Protein AF-A0A9E5IKJ4-F1 (afdb_monomer_lite)

pLDDT: mean 89.18, std 13.01, range [40.91, 98.75]

Secondary structure (DSSP, 8-state):
-EEEE-SSSEEEEE--S-SSHHHHHHHHHHHHHHHHTPPTTEEEEEEETTEEEEEE-GGGS--TT---HHHHHHHHHHHHHTT-S--S---PPPPPEEEEEEEESTTT-TTHHHHHHHHT--HHHHHHHHHHS-EEEEEE-SSTTPEEEE---GGG-BPPPSS-EEEE-TTEEEEEBTEEEE-SS-EEE-SEEEEE-----B-TTSSSSBS--TT-EEEEEE-SSPPSSS--------S-----S-----EEEE--SEEEEE-S---S-GGGT----S-SSHHHHHHHHHHTT--TTS-EEEEESSPPEEE-SS-------SS--EEEETTEEEE-

Sequence (336 aa):
MTLHAMGDTAYLITLAGALDAAMLARVRGLAADLAADRLDGVIEIVPAYSSIGVTYEPERVRTPRGELPWRVVAEWLERHLAGEGPTASRKVRAARAHVVPVCYGGEHGPDLEHVAKTAKLSVDEVVNLHAGANYVVAAIGFAPGFPYLFGLPAALATPRRATPRLRVPVGSVGIGGAQTGIYPRDTPGGWQLIGRTSLELFNPGFEPPTRLAAGDEVKFKVVDKLASPAVVISKARAVSSREPELGRYCEVVKAGLLTTVQDLGRRGFAAVGIASGGALDPWAAAVGNLAVGNPPGAAVLECTYVGPVLRFPQAATVALVGAEVEGLAAGRPIRL

Foldseek 3Di:
DDWDDDPDFKIKDFADDDQDPVLLVVQLLLLLLCVVVPAFQWFEWAAARRMTMIGGDQVGGDDPPPDGSVVVVVVVSVCSVVVVTDPPDSPRPPAAEDEFEWAFDDPFFPLLVVLCVQLVHDSVVQVCQQLVWKWFQRAAAPAQQKGKIATRDQSSFDAFAPDWAQWDAAQFWFHHGRIIIGHLHIGIGRTRGTTGTQDNQAAPVDVVRGPDAGGHMYHYDYDNDYDPVSYPRPPHCPVPPPVDVDDCFKDFPFAAPDKDWFFQFDTHRVRRHDDRTGDPCLPQQLVFQVVQPHHSRDIDIDGDPGHTDMDGPDDDDGDDTDDWDWDDDVHDTDTD

Structure (mmCIF, N/CA/C/O backbone):
data_AF-A0A9E5IKJ4-F1
#
_entry.id   AF-A0A9E5IKJ4-F1
#
loop_
_atom_site.group_PDB
_atom_site.id
_atom_site.type_symbol
_atom_site.label_atom_id
_atom_site.label_alt_id
_atom_site.label_comp_id
_atom_site.label_asym_id
_atom_site.label_entity_id
_atom_site.label_seq_id
_atom_site.pdbx_PDB_ins_code
_atom_site.Cartn_x
_atom_site.Cartn_y
_atom_site.Cartn_z
_atom_site.occupancy
_atom_site.B_iso_or_equiv
_atom_site.auth_seq_id
_atom_site.auth_comp_id
_atom_site.auth_asym_id
_atom_site.auth_atom_id
_atom_site.pdbx_PDB_model_num
ATOM 1 N N . MET A 1 1 ? 2.738 24.393 0.696 1.00 91.69 1 MET A N 1
ATOM 2 C CA . MET A 1 1 ? 3.047 22.982 0.376 1.00 91.69 1 MET A CA 1
ATOM 3 C C . MET A 1 1 ? 4.540 22.919 0.125 1.00 91.69 1 MET A C 1
ATOM 5 O O . MET A 1 1 ? 5.081 23.937 -0.288 1.00 91.69 1 MET A O 1
ATOM 9 N N . THR A 1 2 ? 5.205 21.809 0.415 1.00 94.44 2 THR A N 1
ATOM 10 C CA . THR A 1 2 ? 6.647 21.650 0.171 1.00 94.44 2 THR A CA 1
ATOM 11 C C . THR A 1 2 ? 6.891 20.460 -0.742 1.00 94.44 2 THR A C 1
ATOM 13 O O . THR A 1 2 ? 6.143 19.483 -0.695 1.00 94.44 2 THR A O 1
ATOM 16 N N . LEU A 1 3 ? 7.920 20.563 -1.579 1.00 97.00 3 LEU A N 1
ATOM 17 C CA . LEU A 1 3 ? 8.351 19.520 -2.499 1.00 97.00 3 LEU A CA 1
ATOM 18 C C . LEU A 1 3 ? 9.734 19.026 -2.066 1.00 97.00 3 LEU A C 1
ATOM 20 O O . LEU A 1 3 ? 10.639 19.829 -1.855 1.00 97.00 3 LEU A O 1
ATOM 24 N N . HIS A 1 4 ? 9.887 17.714 -1.918 1.00 96.81 4 HIS A N 1
ATOM 25 C CA . HIS A 1 4 ? 11.133 17.075 -1.504 1.00 96.81 4 HIS A CA 1
ATOM 26 C C . HIS A 1 4 ? 11.531 16.018 -2.532 1.00 96.81 4 HIS A C 1
ATOM 28 O O . HIS A 1 4 ? 10.710 15.174 -2.883 1.00 96.81 4 HIS A O 1
ATOM 34 N N . ALA A 1 5 ? 12.775 16.036 -3.003 1.00 96.38 5 ALA A N 1
ATOM 35 C CA . ALA A 1 5 ? 13.312 14.938 -3.803 1.00 96.38 5 ALA A CA 1
ATOM 36 C C . ALA A 1 5 ? 13.558 13.710 -2.910 1.00 96.38 5 ALA A C 1
ATOM 38 O O . ALA A 1 5 ? 14.060 13.843 -1.793 1.00 96.38 5 ALA A O 1
ATOM 39 N N . MET A 1 6 ? 13.209 12.523 -3.405 1.00 95.19 6 MET A N 1
ATOM 40 C CA . MET A 1 6 ? 13.340 11.241 -2.705 1.00 95.19 6 MET A CA 1
ATOM 41 C C . MET A 1 6 ? 14.209 10.289 -3.537 1.00 95.19 6 MET A C 1
ATOM 43 O O . MET A 1 6 ? 13.741 9.266 -4.031 1.00 95.19 6 MET A O 1
ATOM 47 N N . GLY A 1 7 ? 15.480 10.655 -3.711 1.00 92.00 7 GLY A N 1
ATOM 48 C CA . GLY A 1 7 ? 16.385 10.003 -4.661 1.00 92.00 7 GLY A CA 1
ATOM 49 C C . GLY A 1 7 ? 16.184 10.510 -6.091 1.00 92.00 7 GLY A C 1
ATOM 50 O O . GLY A 1 7 ? 15.630 11.590 -6.297 1.00 92.00 7 GLY A O 1
ATOM 51 N N . ASP A 1 8 ? 16.630 9.726 -7.072 1.00 89.88 8 ASP A N 1
ATOM 52 C CA . ASP A 1 8 ? 16.708 10.175 -8.469 1.00 89.88 8 ASP A CA 1
ATOM 53 C C . ASP A 1 8 ? 15.379 10.070 -9.229 1.00 89.88 8 ASP A C 1
ATOM 55 O O . ASP A 1 8 ? 15.209 10.713 -10.259 1.00 89.88 8 ASP A O 1
ATOM 59 N N . THR A 1 9 ? 14.420 9.279 -8.741 1.00 94.31 9 THR A N 1
ATOM 60 C CA . THR A 1 9 ? 13.204 8.895 -9.490 1.00 94.31 9 THR A CA 1
ATOM 61 C C . THR A 1 9 ? 11.902 9.158 -8.736 1.00 94.31 9 THR A C 1
ATOM 63 O O . THR A 1 9 ? 10.836 8.667 -9.120 1.00 94.31 9 THR A O 1
ATOM 66 N N . ALA A 1 10 ? 11.954 9.940 -7.654 1.00 96.81 10 ALA A N 1
ATOM 67 C CA . ALA A 1 10 ? 10.775 10.212 -6.848 1.00 96.81 10 ALA A CA 1
ATOM 68 C C . ALA A 1 10 ? 10.774 11.593 -6.189 1.00 96.81 10 ALA A C 1
ATOM 70 O O . ALA A 1 10 ? 11.811 12.163 -5.851 1.00 96.81 10 ALA A O 1
ATOM 71 N N . TYR A 1 11 ? 9.563 12.083 -5.942 1.00 98.31 11 TYR A N 1
ATOM 72 C CA . TYR A 1 11 ? 9.276 13.284 -5.176 1.00 98.31 11 TYR A CA 1
ATOM 73 C C . TYR A 1 11 ? 8.239 12.995 -4.093 1.00 98.31 11 TYR A C 1
ATOM 75 O O . TYR A 1 11 ? 7.327 12.188 -4.274 1.00 98.31 11 TYR A O 1
ATOM 83 N N . LEU A 1 12 ? 8.351 13.701 -2.973 1.00 98.25 12 LEU A N 1
ATOM 84 C CA . LEU A 1 12 ? 7.347 13.751 -1.922 1.00 98.25 12 LEU A CA 1
ATOM 85 C C . LEU A 1 12 ? 6.813 15.177 -1.812 1.00 98.25 12 LEU A C 1
ATOM 87 O O . LEU A 1 12 ? 7.554 16.113 -1.506 1.00 98.25 12 LEU A O 1
ATOM 91 N N . ILE A 1 13 ? 5.513 15.332 -2.033 1.00 98.25 13 ILE A N 1
ATOM 92 C CA . ILE A 1 13 ? 4.792 16.567 -1.737 1.00 98.25 13 ILE A CA 1
ATOM 93 C C . ILE A 1 13 ? 4.244 16.474 -0.314 1.00 98.25 13 ILE A C 1
ATOM 95 O O . ILE A 1 13 ? 3.567 15.500 0.010 1.00 98.25 13 ILE A O 1
ATOM 99 N N . THR A 1 14 ? 4.452 17.508 0.502 1.00 97.44 14 THR A N 1
ATOM 100 C CA . THR A 1 14 ? 3.889 17.606 1.858 1.00 97.44 14 THR A CA 1
ATOM 101 C C . THR A 1 14 ? 3.003 18.844 2.000 1.00 97.44 14 THR A C 1
ATOM 103 O O . THR A 1 14 ? 3.351 19.963 1.603 1.00 97.44 14 THR A O 1
ATOM 106 N N . LEU A 1 15 ? 1.825 18.657 2.592 1.00 95.75 15 LEU A N 1
ATOM 107 C CA . LEU A 1 15 ? 0.869 19.713 2.899 1.00 95.75 15 LEU A CA 1
ATOM 108 C C . LEU A 1 15 ? 0.919 20.010 4.401 1.00 95.75 15 LEU A C 1
ATOM 110 O O . LEU A 1 15 ? 0.698 19.135 5.233 1.00 95.75 15 LEU A O 1
ATOM 114 N N . ALA A 1 16 ? 1.182 21.269 4.750 1.00 93.81 16 ALA A N 1
ATOM 115 C CA . ALA A 1 16 ? 1.136 21.730 6.133 1.00 93.81 16 ALA A CA 1
ATOM 116 C C . ALA A 1 16 ? -0.313 21.935 6.609 1.00 93.81 16 ALA A C 1
ATOM 118 O O . ALA A 1 16 ? -1.182 22.361 5.834 1.00 93.81 16 ALA A O 1
ATOM 119 N N . GLY A 1 17 ? -0.553 21.664 7.892 1.00 91.19 17 GLY A N 1
ATOM 120 C CA . GLY A 1 17 ? -1.842 21.845 8.560 1.00 91.19 17 GLY A CA 1
ATOM 121 C C . GLY A 1 17 ? -2.172 20.701 9.517 1.00 91.19 17 GLY A C 1
ATOM 122 O O . GLY A 1 17 ? -1.405 19.747 9.649 1.00 91.19 17 GLY A O 1
ATOM 123 N N . ALA A 1 18 ? -3.326 20.806 10.175 1.00 89.56 18 ALA A N 1
ATOM 124 C CA . ALA A 1 18 ? -3.865 19.723 10.987 1.00 89.56 18 ALA A CA 1
ATOM 125 C C . ALA A 1 18 ? -4.214 18.515 10.105 1.00 89.56 18 ALA A C 1
ATOM 127 O O . ALA A 1 18 ? -4.666 18.669 8.970 1.00 89.56 18 ALA A O 1
ATOM 128 N N . LEU A 1 19 ? -4.000 17.306 10.625 1.00 88.50 19 LEU A N 1
ATOM 129 C CA . LEU A 1 19 ? -4.445 16.086 9.965 1.00 88.50 19 LEU A CA 1
ATOM 130 C C . LEU A 1 19 ? -5.926 15.880 10.289 1.00 88.50 19 LEU A C 1
ATOM 132 O O . LEU A 1 19 ? -6.256 15.357 11.348 1.00 88.50 19 LEU A O 1
ATOM 136 N N . ASP A 1 20 ? -6.797 16.330 9.392 1.00 87.44 20 ASP A N 1
ATOM 137 C CA . ASP A 1 20 ? -8.253 16.236 9.495 1.00 87.44 20 ASP A CA 1
ATOM 138 C C . ASP A 1 20 ? -8.891 15.862 8.141 1.00 87.44 20 ASP A C 1
ATOM 140 O O . ASP A 1 20 ? -8.207 15.617 7.142 1.00 87.44 20 ASP A O 1
ATOM 144 N N . ALA A 1 21 ? -10.225 15.806 8.089 1.00 84.94 21 ALA A N 1
ATOM 145 C CA . ALA A 1 21 ? -10.949 15.495 6.858 1.00 84.94 21 ALA A CA 1
ATOM 146 C C . ALA A 1 21 ? -10.672 16.505 5.724 1.00 84.94 21 ALA A C 1
ATOM 148 O O . ALA A 1 21 ? -10.633 16.115 4.555 1.00 84.94 21 ALA A O 1
ATOM 149 N N . ALA A 1 22 ? -10.432 17.782 6.049 1.00 88.44 22 ALA A N 1
ATOM 150 C CA . ALA A 1 22 ? -10.117 18.808 5.060 1.00 88.44 22 ALA A CA 1
ATOM 151 C C . ALA A 1 22 ? -8.713 18.603 4.469 1.00 88.44 22 ALA A C 1
ATOM 153 O O . ALA A 1 22 ? -8.530 18.755 3.260 1.00 88.44 22 ALA A O 1
ATOM 154 N N . MET A 1 23 ? -7.734 18.193 5.281 1.00 92.00 23 MET A N 1
ATOM 155 C CA . MET A 1 23 ? -6.410 17.784 4.806 1.00 92.00 23 MET A CA 1
ATOM 156 C C . MET A 1 23 ? -6.503 16.607 3.834 1.00 92.00 23 MET A C 1
ATOM 158 O O . MET A 1 23 ? -5.965 16.688 2.729 1.00 92.00 23 MET A O 1
ATOM 162 N N . LEU A 1 24 ? -7.239 15.549 4.197 1.00 90.75 24 LEU A N 1
ATOM 163 C CA . LEU A 1 24 ? -7.431 14.389 3.319 1.00 90.75 24 LEU A CA 1
ATOM 164 C C . LEU A 1 24 ? -8.099 14.790 1.996 1.00 90.75 24 LEU A C 1
ATOM 166 O O . LEU A 1 24 ? -7.680 14.339 0.930 1.00 90.75 24 LEU A O 1
ATOM 170 N N . ALA A 1 25 ? -9.101 15.674 2.037 1.00 88.44 25 ALA A N 1
ATOM 171 C CA . ALA A 1 25 ? -9.751 16.194 0.836 1.00 88.44 25 ALA A CA 1
ATOM 172 C C . ALA A 1 25 ? -8.786 17.000 -0.053 1.00 88.44 25 ALA A C 1
ATOM 174 O O . ALA A 1 25 ? -8.787 16.814 -1.269 1.00 88.44 25 ALA A O 1
ATOM 175 N N . ARG A 1 26 ? -7.925 17.844 0.535 1.00 91.38 26 ARG A N 1
ATOM 176 C CA . ARG A 1 26 ? -6.904 18.617 -0.199 1.00 91.38 26 ARG A CA 1
ATOM 177 C C . ARG A 1 26 ? -5.861 17.718 -0.856 1.00 91.38 26 ARG A C 1
ATOM 179 O O . ARG A 1 26 ? -5.554 17.920 -2.027 1.00 91.38 26 ARG A O 1
ATOM 186 N N . VAL A 1 27 ? -5.353 16.717 -0.134 1.00 93.94 27 VAL A N 1
ATOM 187 C CA . VAL A 1 27 ? -4.399 15.732 -0.672 1.00 93.94 27 VAL A CA 1
ATOM 188 C C . VAL A 1 27 ? -5.018 14.957 -1.831 1.00 93.94 27 VAL A C 1
ATOM 190 O O . VAL A 1 27 ? -4.397 14.821 -2.881 1.00 93.94 27 VAL A O 1
ATOM 193 N N . ARG A 1 28 ? -6.264 14.496 -1.684 1.00 90.69 28 ARG A N 1
ATOM 194 C CA . ARG A 1 28 ? -6.981 13.796 -2.760 1.00 90.69 28 ARG A CA 1
ATOM 195 C C . ARG A 1 28 ? -7.269 14.689 -3.959 1.00 90.69 28 ARG A C 1
ATOM 197 O O . ARG A 1 28 ? -7.171 14.213 -5.083 1.00 90.69 28 ARG A O 1
ATOM 204 N N . GLY A 1 29 ? -7.625 15.949 -3.717 1.00 90.62 29 GLY A N 1
ATOM 205 C CA . GLY A 1 29 ? -7.826 16.947 -4.762 1.00 90.62 29 GLY A CA 1
ATOM 206 C C . GLY A 1 29 ? -6.561 17.132 -5.588 1.00 90.62 29 GLY A C 1
ATOM 207 O O . GLY A 1 29 ? -6.586 16.894 -6.787 1.00 90.62 29 GLY A O 1
ATOM 208 N N . LEU A 1 30 ? -5.436 17.423 -4.931 1.00 93.00 30 LEU A N 1
ATOM 209 C CA . LEU A 1 30 ? -4.153 17.591 -5.613 1.00 93.00 30 LEU A CA 1
ATOM 210 C C . LEU A 1 30 ? -3.697 16.307 -6.325 1.00 93.00 30 LEU A C 1
ATOM 212 O O . LEU A 1 30 ? -3.225 16.372 -7.452 1.00 93.00 30 LEU A O 1
ATOM 216 N N . ALA A 1 31 ? -3.871 15.130 -5.717 1.00 93.69 31 ALA A N 1
ATOM 217 C CA . ALA A 1 31 ? -3.546 13.864 -6.375 1.00 93.69 31 ALA A CA 1
ATOM 218 C C . ALA A 1 31 ? -4.407 13.616 -7.628 1.00 93.69 31 ALA A C 1
ATOM 220 O O . ALA A 1 31 ? -3.904 13.088 -8.618 1.00 93.69 31 ALA A O 1
ATOM 221 N N . ALA A 1 32 ? -5.688 13.999 -7.599 1.00 91.00 32 ALA A N 1
ATOM 222 C CA . ALA A 1 32 ? -6.567 13.922 -8.763 1.00 91.00 32 ALA A CA 1
ATOM 223 C C . ALA A 1 32 ? -6.161 14.927 -9.851 1.00 91.00 32 ALA A C 1
ATOM 225 O O . ALA A 1 32 ? -6.174 14.564 -11.024 1.00 91.00 32 ALA A O 1
ATOM 226 N N . ASP A 1 33 ? -5.753 16.138 -9.464 1.00 91.31 33 ASP A N 1
ATOM 227 C CA . ASP A 1 33 ? -5.267 17.170 -10.386 1.00 91.31 33 ASP A CA 1
ATOM 228 C C . ASP A 1 33 ? -3.994 16.687 -11.110 1.00 91.31 33 ASP A C 1
ATOM 230 O O . ASP A 1 33 ? -3.948 16.667 -12.339 1.00 91.31 33 ASP A O 1
ATOM 234 N N . LEU A 1 34 ? -3.018 16.161 -10.360 1.00 94.00 34 LEU A N 1
ATOM 235 C CA . LEU A 1 34 ? -1.800 15.546 -10.907 1.00 94.00 34 LEU A CA 1
ATOM 236 C C . LEU A 1 34 ? -2.102 14.342 -11.815 1.00 94.00 34 LEU A C 1
ATOM 238 O O . LEU A 1 34 ? -1.407 14.103 -12.798 1.00 94.00 34 LEU A O 1
ATOM 242 N N . ALA A 1 35 ? -3.119 13.544 -11.488 1.00 92.31 35 ALA A N 1
ATOM 243 C CA . ALA A 1 35 ? -3.496 12.397 -12.308 1.00 92.31 35 ALA A CA 1
ATOM 244 C C . ALA A 1 35 ? -4.203 12.805 -13.611 1.00 92.31 35 ALA A C 1
ATOM 246 O O . ALA A 1 35 ? -4.075 12.091 -14.605 1.00 92.31 35 ALA A O 1
ATOM 247 N N . ALA A 1 36 ? -4.940 13.920 -13.609 1.00 90.94 36 ALA A N 1
ATOM 248 C CA . ALA A 1 36 ? -5.647 14.434 -14.779 1.00 90.94 36 ALA A CA 1
ATOM 249 C C . ALA A 1 36 ? -4.697 15.056 -15.818 1.00 90.94 36 ALA A C 1
ATOM 251 O O . ALA A 1 36 ? -4.926 14.884 -17.012 1.00 90.94 36 ALA A O 1
ATOM 252 N N . ASP A 1 37 ? -3.623 15.714 -15.369 1.00 92.44 37 ASP A N 1
ATOM 253 C CA . ASP A 1 37 ? -2.535 16.253 -16.208 1.00 92.44 37 ASP A CA 1
ATOM 254 C C . ASP A 1 37 ? -1.260 15.409 -16.103 1.00 92.44 37 ASP A C 1
ATOM 256 O O . ASP A 1 37 ? -0.151 15.930 -15.977 1.00 92.44 37 ASP A O 1
ATOM 260 N N . ARG A 1 38 ? -1.399 14.081 -16.052 1.00 94.00 38 ARG A N 1
ATOM 261 C CA . ARG A 1 38 ? -0.252 13.205 -15.798 1.00 94.00 38 ARG A CA 1
ATOM 262 C C . ARG A 1 38 ? 0.805 13.359 -16.898 1.00 94.00 38 ARG A C 1
ATOM 264 O O . ARG A 1 38 ? 0.572 12.991 -18.048 1.00 94.00 38 ARG A O 1
ATOM 271 N N . LEU A 1 39 ? 1.994 13.817 -16.507 1.00 94.88 39 LEU A N 1
ATOM 272 C CA . LEU A 1 39 ? 3.175 13.888 -17.366 1.00 94.88 39 LEU A CA 1
ATOM 273 C C . LEU A 1 39 ? 3.631 12.481 -17.802 1.00 94.88 39 LEU A C 1
ATOM 275 O O . LEU A 1 39 ? 3.667 11.555 -16.987 1.00 94.88 39 LEU A O 1
ATOM 279 N N . ASP A 1 40 ? 4.015 12.313 -19.073 1.00 94.19 40 ASP A N 1
ATOM 280 C CA . ASP A 1 40 ? 4.597 11.049 -19.551 1.00 94.19 40 ASP A CA 1
ATOM 281 C C . ASP A 1 40 ? 5.881 10.721 -18.774 1.00 94.19 40 ASP A C 1
ATOM 283 O O . ASP A 1 40 ? 6.704 11.590 -18.489 1.00 94.19 40 ASP A O 1
ATOM 287 N N . GLY A 1 41 ? 6.011 9.458 -18.383 1.00 94.00 41 GLY A N 1
ATOM 288 C CA . GLY A 1 41 ? 7.038 8.985 -17.458 1.00 94.00 41 GLY A CA 1
ATOM 289 C C . GLY A 1 41 ? 6.651 9.012 -15.980 1.00 94.00 41 GLY A C 1
ATOM 290 O O . GLY A 1 41 ? 7.252 8.258 -15.225 1.00 94.00 41 GLY A O 1
ATOM 291 N N . VAL A 1 42 ? 5.619 9.749 -15.545 1.00 96.31 42 VAL A N 1
ATOM 292 C CA . VAL A 1 42 ? 5.101 9.641 -14.164 1.00 96.31 42 VAL A CA 1
ATOM 293 C C . VAL A 1 42 ? 4.319 8.333 -13.988 1.00 96.31 42 VAL A C 1
ATOM 295 O O . VAL A 1 42 ? 3.263 8.115 -14.596 1.00 96.31 42 VAL A O 1
ATOM 298 N N . ILE A 1 43 ? 4.833 7.449 -13.131 1.00 94.38 43 ILE A N 1
ATOM 299 C CA . ILE A 1 43 ? 4.345 6.075 -12.960 1.00 94.38 43 ILE A CA 1
ATOM 300 C C . ILE A 1 43 ? 3.316 5.986 -11.836 1.00 94.38 43 ILE A C 1
ATOM 302 O O . ILE A 1 43 ? 2.207 5.489 -12.053 1.00 94.38 43 ILE A O 1
ATOM 306 N N . GLU A 1 44 ? 3.639 6.513 -10.656 1.00 95.19 44 GLU A N 1
ATOM 307 C CA . GLU A 1 44 ? 2.776 6.437 -9.474 1.00 95.19 44 GLU A CA 1
ATOM 308 C C . GLU A 1 44 ? 2.483 7.827 -8.911 1.00 95.19 44 GLU A C 1
ATOM 310 O O . GLU A 1 44 ? 3.362 8.684 -8.852 1.00 95.19 44 GLU A O 1
ATOM 315 N N . ILE A 1 45 ? 1.248 8.016 -8.442 1.00 96.12 45 ILE A N 1
ATOM 316 C CA . ILE A 1 45 ? 0.810 9.165 -7.642 1.00 96.12 45 ILE A CA 1
ATOM 317 C C . ILE A 1 45 ? 0.071 8.577 -6.439 1.00 96.12 45 ILE A C 1
ATOM 319 O O . ILE A 1 45 ? -1.028 8.037 -6.576 1.00 96.12 45 ILE A O 1
ATOM 323 N N . VAL A 1 46 ? 0.697 8.630 -5.267 1.00 95.75 46 VAL A N 1
ATOM 324 C CA . VAL A 1 46 ? 0.282 7.891 -4.070 1.00 95.75 46 VAL A CA 1
ATOM 325 C C . VAL A 1 46 ? -0.076 8.873 -2.955 1.00 95.75 46 VAL A C 1
ATOM 327 O O . VAL A 1 46 ? 0.821 9.368 -2.270 1.00 95.75 46 VAL A O 1
ATOM 330 N N . PRO A 1 47 ? -1.368 9.181 -2.747 1.00 94.81 47 PRO A N 1
ATOM 331 C CA . PRO A 1 47 ? -1.798 10.011 -1.630 1.00 94.81 47 PRO A CA 1
ATOM 332 C C . PRO A 1 47 ? -1.736 9.235 -0.307 1.00 94.81 47 PRO A C 1
ATOM 334 O O . PRO A 1 47 ? -2.209 8.100 -0.215 1.00 94.81 47 PRO A O 1
ATOM 337 N N . ALA A 1 48 ? -1.210 9.873 0.737 1.00 94.44 48 ALA A N 1
ATOM 338 C CA . ALA A 1 48 ? -1.195 9.339 2.094 1.00 94.44 48 ALA A CA 1
ATOM 339 C C . ALA A 1 48 ? -1.227 10.469 3.131 1.00 94.44 48 ALA A C 1
ATOM 341 O O . ALA A 1 48 ? -0.285 11.258 3.233 1.00 94.44 48 ALA A O 1
ATOM 342 N N . TYR A 1 49 ? -2.285 10.514 3.946 1.00 94.19 49 TYR A N 1
ATOM 343 C CA . TYR A 1 49 ? -2.465 11.504 5.018 1.00 94.19 49 TYR A CA 1
ATOM 344 C C . TYR A 1 49 ? -2.333 12.957 4.532 1.00 94.19 49 TYR A C 1
ATOM 346 O O . TYR A 1 49 ? -3.256 13.477 3.916 1.00 94.19 49 TYR A O 1
ATOM 354 N N . SER A 1 50 ? -1.203 13.607 4.815 1.00 95.75 50 SER A N 1
ATOM 355 C CA . SER A 1 50 ? -0.864 14.982 4.435 1.00 95.75 50 SER A CA 1
ATOM 356 C C . SER A 1 50 ? 0.192 15.049 3.322 1.00 95.75 50 SER A C 1
ATOM 358 O O . SER A 1 50 ? 0.818 16.089 3.128 1.00 95.75 50 SER A O 1
ATOM 360 N N . SER A 1 51 ? 0.423 13.949 2.602 1.00 97.00 51 SER A N 1
ATOM 361 C CA . SER A 1 51 ? 1.491 13.835 1.608 1.00 97.00 51 SER A CA 1
ATOM 362 C C . SER A 1 51 ? 1.061 13.115 0.331 1.00 97.00 51 SER A C 1
ATOM 364 O O . SER A 1 51 ? 0.073 12.377 0.322 1.00 97.00 51 SER A O 1
ATOM 366 N N . ILE A 1 52 ? 1.811 13.337 -0.749 1.00 97.88 52 ILE A N 1
ATOM 367 C CA . ILE A 1 52 ? 1.674 12.622 -2.023 1.00 97.88 52 ILE A CA 1
ATOM 368 C C . ILE A 1 52 ? 3.065 12.180 -2.469 1.00 97.88 52 ILE A C 1
ATOM 370 O O . ILE A 1 52 ? 3.938 13.019 -2.694 1.00 97.88 52 ILE A O 1
ATOM 374 N N . GLY A 1 53 ? 3.267 10.871 -2.600 1.00 97.56 53 GLY A N 1
ATOM 375 C CA . GLY A 1 53 ? 4.450 10.313 -3.249 1.00 97.56 53 GLY A CA 1
ATOM 376 C C . GLY A 1 53 ? 4.250 10.270 -4.759 1.00 97.56 53 GLY A C 1
ATOM 377 O O . GLY A 1 53 ? 3.225 9.779 -5.227 1.00 97.56 53 GLY A O 1
ATOM 378 N N . VAL A 1 54 ? 5.217 10.768 -5.518 1.00 97.88 54 VAL A N 1
ATOM 379 C CA . VAL A 1 54 ? 5.222 10.719 -6.982 1.00 97.88 54 VAL A CA 1
ATOM 380 C C . VAL A 1 54 ? 6.480 9.994 -7.424 1.00 97.88 54 VAL A C 1
ATOM 382 O O . VAL A 1 54 ? 7.572 10.373 -7.014 1.00 97.88 54 VAL A O 1
ATOM 385 N N . THR A 1 55 ? 6.340 8.960 -8.248 1.00 97.00 55 THR A N 1
ATOM 386 C CA . THR A 1 55 ? 7.485 8.264 -8.854 1.00 97.00 55 THR A CA 1
ATOM 387 C C . THR A 1 55 ? 7.411 8.353 -10.365 1.00 97.00 55 THR A C 1
ATOM 389 O O . THR A 1 55 ? 6.321 8.442 -10.941 1.00 97.00 55 THR A O 1
ATOM 392 N N . TYR A 1 56 ? 8.568 8.347 -11.012 1.00 96.12 56 TYR A N 1
ATOM 393 C CA . TYR A 1 56 ? 8.663 8.463 -12.457 1.00 96.12 56 TYR A CA 1
ATOM 394 C C . TYR A 1 56 ? 9.842 7.658 -13.012 1.00 96.12 56 TYR A C 1
ATOM 396 O O . TYR A 1 56 ? 10.778 7.325 -12.291 1.00 96.12 56 TYR A O 1
ATOM 404 N N . GLU A 1 57 ? 9.789 7.353 -14.304 1.00 93.19 57 GLU A N 1
ATOM 405 C CA . GLU A 1 57 ? 10.866 6.703 -15.055 1.00 93.19 57 GLU A CA 1
ATOM 406 C C . GLU A 1 57 ? 11.576 7.735 -15.935 1.00 93.19 57 GLU A C 1
ATOM 408 O O . GLU A 1 57 ? 10.951 8.246 -16.871 1.00 93.19 57 GLU A O 1
ATOM 413 N N . PRO A 1 58 ? 12.855 8.059 -15.662 1.00 93.06 5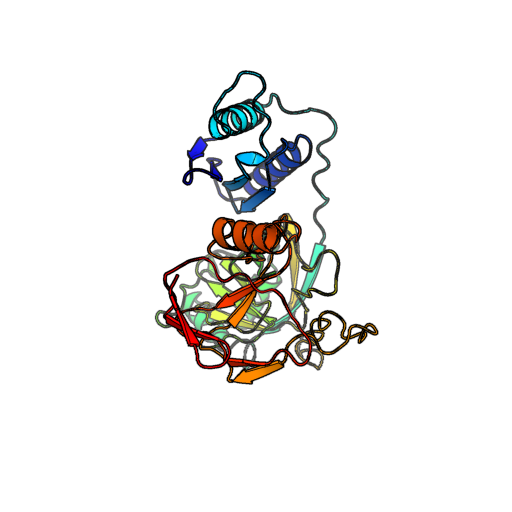8 PRO A N 1
ATOM 414 C CA . PRO A 1 58 ? 13.586 9.102 -16.379 1.00 93.06 58 PRO A CA 1
ATOM 415 C C . PRO A 1 58 ? 13.602 8.907 -17.898 1.00 93.06 58 PRO A C 1
ATOM 417 O O . PRO A 1 58 ? 13.347 9.854 -18.636 1.00 93.06 58 PRO A O 1
ATOM 420 N N . GLU A 1 59 ? 13.818 7.675 -18.362 1.00 89.25 59 GLU A N 1
ATOM 421 C CA . GLU A 1 59 ? 13.837 7.287 -19.780 1.00 89.25 59 GLU A CA 1
ATOM 422 C C . GLU A 1 59 ? 12.515 7.518 -20.529 1.00 89.25 59 GLU A C 1
ATOM 424 O O . GLU A 1 59 ? 12.499 7.550 -21.761 1.00 89.25 59 GLU A O 1
ATOM 429 N N . ARG A 1 60 ? 11.401 7.692 -19.811 1.00 91.62 60 ARG A N 1
ATOM 430 C CA . ARG A 1 60 ? 10.084 7.973 -20.401 1.00 91.62 60 ARG A CA 1
ATOM 431 C C . ARG A 1 60 ? 9.719 9.453 -20.391 1.00 91.62 60 ARG A C 1
ATOM 433 O O . ARG A 1 60 ? 8.779 9.850 -21.079 1.00 91.62 60 ARG A O 1
ATOM 440 N N . VAL A 1 61 ? 10.433 10.270 -19.622 1.00 95.00 61 VAL A N 1
ATOM 441 C CA . VAL A 1 61 ? 10.179 11.708 -19.564 1.00 95.00 61 VAL A CA 1
ATOM 442 C C . VAL A 1 61 ? 10.727 12.350 -20.832 1.00 95.00 61 VAL A C 1
ATOM 444 O O . VAL A 1 61 ? 11.915 12.269 -21.136 1.00 95.00 61 VAL A O 1
ATOM 447 N N . ARG A 1 62 ? 9.855 13.023 -21.585 1.00 92.31 62 ARG A N 1
ATOM 448 C CA . ARG A 1 62 ? 10.268 13.776 -22.773 1.00 92.31 62 ARG A CA 1
ATOM 449 C C . ARG A 1 62 ? 11.013 15.038 -22.348 1.00 92.31 62 ARG A C 1
ATOM 451 O O . ARG A 1 62 ? 10.483 15.831 -21.577 1.00 92.31 62 ARG A O 1
ATOM 458 N N . THR A 1 63 ? 12.200 15.248 -22.911 1.00 90.88 63 THR A N 1
ATOM 459 C CA . THR A 1 63 ? 13.087 16.384 -22.603 1.00 90.88 63 THR A CA 1
ATOM 460 C C . THR A 1 63 ? 13.418 17.171 -23.882 1.00 90.88 63 THR A C 1
ATOM 462 O O . THR A 1 63 ? 14.509 17.053 -24.440 1.00 90.88 63 THR A O 1
ATOM 465 N N . PRO A 1 64 ? 12.471 17.970 -24.419 1.00 80.88 64 PRO A N 1
ATOM 466 C CA . PRO A 1 64 ? 12.612 18.578 -25.744 1.00 80.88 64 PRO A CA 1
ATOM 467 C C . PRO A 1 64 ? 13.808 19.524 -25.888 1.00 80.88 64 PRO A C 1
ATOM 469 O O . PRO A 1 64 ? 14.285 19.715 -27.004 1.00 80.88 64 PRO A O 1
ATOM 472 N N . ARG A 1 65 ? 14.286 20.128 -24.790 1.00 84.06 65 ARG A N 1
ATOM 473 C CA . ARG A 1 65 ? 15.429 21.054 -24.796 1.00 84.06 65 ARG A CA 1
ATOM 474 C C . ARG A 1 65 ? 16.657 20.451 -24.102 1.00 84.06 65 ARG A C 1
ATOM 476 O O . ARG A 1 65 ? 17.576 21.183 -23.746 1.00 84.06 65 ARG A O 1
ATOM 483 N N . GLY A 1 66 ? 16.686 19.125 -23.933 1.00 87.88 66 GLY A N 1
ATOM 484 C CA . GLY A 1 66 ? 17.797 18.401 -23.312 1.00 87.88 66 GLY A CA 1
ATOM 485 C C . GLY A 1 66 ? 17.902 18.592 -21.797 1.00 87.88 66 GLY A C 1
ATOM 486 O O . GLY A 1 66 ? 18.957 18.326 -21.224 1.00 87.88 66 GLY A O 1
ATOM 487 N N . GLU A 1 67 ? 16.842 19.069 -21.137 1.00 92.31 67 GLU A N 1
ATOM 488 C CA . GLU A 1 67 ? 16.802 19.144 -19.679 1.00 92.31 67 GLU A CA 1
ATOM 489 C C . GLU A 1 67 ? 16.909 17.747 -19.050 1.00 92.31 67 GLU A C 1
ATOM 491 O O . GLU A 1 67 ? 16.531 16.740 -19.648 1.00 92.31 67 GLU A O 1
ATOM 496 N N . LEU A 1 68 ? 17.394 17.672 -17.810 1.00 93.75 68 LEU A N 1
ATOM 497 C CA . LEU A 1 68 ? 17.372 16.412 -17.072 1.00 93.75 68 LEU A CA 1
ATOM 498 C C . LEU A 1 68 ? 15.918 16.041 -16.717 1.00 93.75 68 LEU A C 1
ATOM 500 O O . LEU A 1 68 ? 15.185 16.918 -16.249 1.00 93.75 68 LEU A O 1
ATOM 504 N N . PRO A 1 69 ? 15.507 14.763 -16.858 1.00 95.25 69 PRO A N 1
ATOM 505 C CA . PRO A 1 69 ? 14.148 14.302 -16.557 1.00 95.25 69 PRO A CA 1
ATOM 506 C C . PRO A 1 69 ? 13.589 14.780 -15.215 1.00 95.25 69 PRO A C 1
ATOM 508 O O . PRO A 1 69 ? 12.449 15.237 -15.146 1.00 95.25 69 PRO A O 1
ATOM 511 N N . TRP A 1 70 ? 14.410 14.751 -14.161 1.00 94.44 70 TRP A N 1
ATOM 512 C CA . TRP A 1 70 ? 14.004 15.190 -12.826 1.00 94.44 70 TRP A CA 1
ATOM 513 C C . TRP A 1 70 ? 13.537 16.645 -12.801 1.00 94.44 70 TRP A C 1
ATOM 515 O O . TRP A 1 70 ? 12.572 16.971 -12.116 1.00 94.44 70 TRP A O 1
ATOM 525 N N . ARG A 1 71 ? 14.178 17.524 -13.582 1.00 94.06 71 ARG A N 1
ATOM 526 C CA . ARG A 1 71 ? 13.835 18.947 -13.628 1.00 94.06 71 ARG A CA 1
ATOM 527 C C . ARG A 1 71 ? 12.485 19.157 -14.300 1.00 94.06 71 ARG A C 1
ATOM 529 O O . ARG A 1 71 ? 11.676 19.915 -13.783 1.00 94.06 71 ARG A O 1
ATOM 536 N N . VAL A 1 72 ? 12.216 18.440 -15.391 1.00 95.62 72 VAL A N 1
ATOM 537 C CA . VAL A 1 72 ? 10.918 18.498 -16.084 1.00 95.62 72 VAL A CA 1
ATOM 538 C C . VAL A 1 72 ? 9.788 18.052 -15.152 1.00 95.62 72 VAL A C 1
ATOM 540 O O . VAL A 1 72 ? 8.735 18.687 -15.096 1.00 95.62 72 VAL A O 1
ATOM 543 N N . VAL A 1 73 ? 10.014 16.987 -14.377 1.00 96.81 73 VAL A N 1
ATOM 544 C CA . VAL A 1 73 ? 9.043 16.503 -13.385 1.00 96.81 73 VAL A CA 1
ATOM 545 C C . VAL A 1 73 ? 8.870 17.510 -12.245 1.00 96.81 73 VAL A C 1
ATOM 547 O O . VAL A 1 73 ? 7.735 17.789 -11.863 1.00 96.81 73 VAL A O 1
ATOM 550 N N . ALA A 1 74 ? 9.957 18.087 -11.725 1.00 96.00 74 ALA A N 1
ATOM 551 C CA . ALA A 1 74 ? 9.900 19.112 -10.684 1.00 96.00 74 ALA A CA 1
ATOM 552 C C . ALA A 1 74 ? 9.101 20.344 -11.136 1.00 96.00 74 ALA A C 1
ATOM 554 O O . ALA A 1 74 ? 8.170 20.740 -10.443 1.00 96.00 74 ALA A O 1
ATOM 555 N N . GLU A 1 75 ? 9.384 20.883 -12.324 1.00 95.00 75 GLU A N 1
ATOM 556 C CA . GLU A 1 75 ? 8.655 22.022 -12.900 1.00 95.00 75 GLU A CA 1
ATOM 557 C C . GLU A 1 75 ? 7.165 21.696 -13.094 1.00 95.00 75 GLU A C 1
ATOM 559 O O . GLU A 1 75 ? 6.288 22.513 -12.803 1.00 95.00 75 GLU A O 1
ATOM 564 N N . TRP A 1 76 ? 6.844 20.479 -13.547 1.00 95.56 76 TRP A N 1
ATOM 565 C CA . TRP A 1 76 ? 5.459 20.019 -13.646 1.00 95.56 76 TRP A CA 1
ATOM 566 C C . TRP A 1 76 ? 4.760 19.980 -12.276 1.00 95.56 76 TRP A C 1
ATOM 568 O O . TRP A 1 76 ? 3.629 20.460 -12.163 1.00 95.56 76 TRP A O 1
ATOM 578 N N . LEU A 1 77 ? 5.427 19.479 -11.231 1.00 96.75 77 LEU A N 1
ATOM 579 C CA . LEU A 1 77 ? 4.898 19.468 -9.862 1.00 96.75 77 LEU A CA 1
ATOM 580 C C . LEU A 1 77 ? 4.711 20.891 -9.323 1.00 96.75 77 LEU A C 1
ATOM 582 O O . LEU A 1 77 ? 3.659 21.202 -8.764 1.00 96.75 77 LEU A O 1
ATOM 586 N N . GLU A 1 78 ? 5.705 21.762 -9.501 1.00 95.56 78 GLU A N 1
ATOM 587 C CA . GLU A 1 78 ? 5.702 23.152 -9.030 1.00 95.56 78 GLU A CA 1
ATOM 588 C C . GLU A 1 78 ? 4.543 23.960 -9.620 1.00 95.56 78 GLU A C 1
ATOM 590 O O . GLU A 1 78 ? 3.852 24.655 -8.872 1.00 95.56 78 GLU A O 1
ATOM 595 N N . ARG A 1 79 ? 4.231 23.791 -10.913 1.00 94.19 79 ARG A N 1
ATOM 596 C CA . ARG A 1 79 ? 3.038 24.405 -11.529 1.00 94.19 79 ARG A CA 1
ATOM 597 C C . ARG A 1 79 ? 1.738 23.968 -10.851 1.00 94.19 79 ARG A C 1
ATOM 599 O O . ARG A 1 79 ? 0.873 24.796 -10.571 1.00 94.19 79 ARG A O 1
ATOM 606 N N . HIS A 1 80 ? 1.598 22.681 -10.529 1.00 92.94 80 HIS A N 1
ATOM 607 C CA . HIS A 1 80 ? 0.419 22.181 -9.811 1.00 92.94 80 HIS A CA 1
ATOM 608 C C . HIS A 1 80 ? 0.342 22.735 -8.385 1.00 92.94 80 HIS A C 1
ATOM 610 O O . HIS A 1 80 ? -0.733 23.115 -7.921 1.00 92.94 80 HIS A O 1
ATOM 616 N N . LEU A 1 81 ? 1.485 22.829 -7.703 1.00 91.94 81 LEU A N 1
ATOM 617 C CA . LEU A 1 81 ? 1.604 23.417 -6.367 1.00 91.94 81 LEU A CA 1
ATOM 618 C C . LEU A 1 81 ? 1.254 24.918 -6.359 1.00 91.94 81 LEU A C 1
ATOM 620 O O . LEU A 1 81 ? 0.710 25.401 -5.364 1.00 91.94 81 LEU A O 1
ATOM 624 N N . ALA A 1 82 ? 1.521 25.629 -7.459 1.00 90.88 82 ALA A N 1
ATOM 625 C CA . ALA A 1 82 ? 1.147 27.028 -7.678 1.00 90.88 82 ALA A CA 1
ATOM 626 C C . ALA A 1 82 ? -0.331 27.225 -8.081 1.00 90.88 82 ALA A C 1
ATOM 628 O O . ALA A 1 82 ? -0.810 28.355 -8.133 1.00 90.88 82 ALA A O 1
ATOM 629 N N . GLY A 1 83 ? -1.079 26.141 -8.325 1.00 84.31 83 GLY A N 1
ATOM 630 C CA . GLY A 1 83 ? -2.477 26.202 -8.762 1.00 84.31 83 GLY A CA 1
ATOM 631 C C . GLY A 1 83 ? -2.659 26.439 -10.265 1.00 84.31 83 GLY A C 1
ATOM 632 O O . GLY A 1 83 ? -3.768 26.741 -10.695 1.00 84.31 83 GLY A O 1
ATOM 633 N N . GLU A 1 84 ? -1.601 26.271 -11.060 1.00 78.31 84 GLU A N 1
ATOM 634 C CA . GLU A 1 84 ? -1.591 26.440 -12.522 1.00 78.31 84 GLU A CA 1
ATOM 635 C C . GLU A 1 84 ? -1.899 25.133 -13.282 1.00 78.31 84 GLU A C 1
ATOM 637 O O . GLU A 1 84 ? -1.670 25.024 -14.488 1.00 78.31 84 GLU A O 1
ATOM 642 N N . GLY A 1 85 ? -2.400 24.112 -12.582 1.00 65.94 85 GLY A N 1
ATOM 643 C CA . GLY A 1 85 ? -2.896 22.878 -13.197 1.00 65.94 85 GLY A CA 1
ATOM 644 C C . GLY A 1 85 ? -4.228 23.088 -13.938 1.00 65.94 85 GLY A C 1
ATOM 645 O O . GLY A 1 85 ? -4.884 24.122 -13.764 1.00 65.94 85 GLY A O 1
ATOM 646 N N . PRO A 1 86 ? -4.674 22.121 -14.761 1.00 61.41 86 PRO A N 1
ATOM 647 C CA . PRO A 1 86 ? -5.940 22.243 -15.471 1.00 61.41 86 PRO A CA 1
ATOM 648 C C . PRO A 1 86 ? -7.112 22.456 -14.505 1.00 61.41 86 PRO A C 1
ATOM 650 O O . PRO A 1 86 ? -7.386 21.657 -13.615 1.00 61.41 86 PRO A O 1
ATOM 653 N N . THR A 1 87 ? -7.858 23.537 -14.726 1.00 54.47 87 THR A N 1
ATOM 654 C CA . THR A 1 87 ? -9.078 23.900 -13.984 1.00 54.47 87 THR A CA 1
ATOM 655 C C . THR A 1 87 ? -10.304 23.071 -14.395 1.00 54.47 87 THR A C 1
ATOM 657 O O . THR A 1 87 ? -11.368 23.174 -13.778 1.00 54.47 87 THR A O 1
ATOM 660 N N . ALA A 1 88 ? -10.175 22.235 -15.432 1.00 47.88 88 ALA A N 1
ATOM 661 C CA . ALA A 1 88 ? -11.259 21.459 -16.021 1.00 47.88 88 ALA A CA 1
ATOM 662 C C . ALA A 1 88 ? -11.663 20.266 -15.134 1.00 47.88 88 ALA A C 1
ATOM 664 O O . ALA A 1 88 ? -11.019 19.225 -15.118 1.00 47.88 88 ALA A O 1
ATOM 665 N N . SER A 1 89 ? -12.776 20.442 -14.413 1.00 50.03 89 SER A N 1
ATOM 666 C CA . SER A 1 89 ? -13.498 19.456 -13.597 1.00 50.03 89 SER A CA 1
ATOM 667 C C . SER A 1 89 ? -12.606 18.500 -12.795 1.00 50.03 89 SER A C 1
ATOM 669 O O . SER A 1 89 ? -12.301 17.397 -13.246 1.00 50.03 89 SER A O 1
ATOM 671 N N . ARG A 1 90 ? -12.289 18.890 -11.555 1.00 59.81 90 ARG A N 1
ATOM 672 C CA . ARG A 1 90 ? -11.826 18.002 -10.477 1.00 59.81 90 ARG A CA 1
ATOM 673 C C . ARG A 1 90 ? -12.755 16.791 -10.342 1.00 59.81 90 ARG A C 1
ATOM 675 O O . ARG A 1 90 ? -13.657 16.783 -9.506 1.00 59.81 90 ARG A O 1
ATOM 682 N N . LYS A 1 91 ? -12.570 15.747 -11.148 1.00 58.34 91 LYS A N 1
ATOM 683 C CA . LYS A 1 91 ? -13.271 14.471 -10.974 1.00 58.34 91 LYS A CA 1
ATOM 684 C C . LYS A 1 91 ? -12.535 13.673 -9.907 1.00 58.34 91 LYS A C 1
ATOM 686 O O . LYS A 1 91 ? -12.012 12.592 -10.159 1.00 58.34 91 LYS A O 1
ATOM 691 N N . VAL A 1 92 ? -12.494 14.223 -8.691 1.00 67.25 92 VAL A N 1
ATOM 692 C CA . VAL A 1 92 ? -12.141 13.435 -7.512 1.00 67.25 92 VAL A CA 1
ATOM 693 C C . VAL A 1 92 ? -13.160 12.310 -7.455 1.00 67.25 92 VAL A C 1
ATOM 695 O O . VAL A 1 92 ? -14.367 12.563 -7.448 1.00 67.25 92 VAL A O 1
ATOM 698 N N . ARG A 1 93 ? -12.689 11.060 -7.456 1.00 70.31 93 ARG A N 1
ATOM 699 C CA . ARG A 1 93 ? -13.583 9.912 -7.316 1.00 70.31 93 ARG A CA 1
ATOM 700 C C . ARG A 1 93 ? -14.466 10.130 -6.086 1.00 70.31 93 ARG A C 1
ATOM 702 O O . ARG A 1 93 ? -13.944 10.380 -4.997 1.00 70.31 93 ARG A O 1
ATOM 709 N N . ALA A 1 94 ? -15.783 10.043 -6.261 1.00 76.00 94 ALA A N 1
ATOM 710 C CA . ALA A 1 94 ? -16.714 10.164 -5.147 1.00 76.00 94 ALA A CA 1
ATOM 711 C C . ALA A 1 94 ? -16.326 9.164 -4.046 1.00 76.00 94 ALA A C 1
ATOM 713 O O . ALA A 1 94 ? -15.980 8.013 -4.340 1.00 76.00 94 ALA A O 1
ATOM 714 N N . ALA A 1 95 ? -16.324 9.627 -2.795 1.00 83.06 95 ALA A N 1
ATOM 715 C CA . ALA A 1 95 ? -16.086 8.756 -1.654 1.00 83.06 95 ALA A CA 1
ATOM 716 C C . ALA A 1 95 ? -17.176 7.680 -1.631 1.00 83.06 95 ALA A C 1
ATOM 718 O O . ALA A 1 95 ? -18.366 7.994 -1.676 1.00 83.06 95 ALA A O 1
ATOM 719 N N . ARG A 1 96 ? -16.779 6.406 -1.613 1.00 92.25 96 ARG A N 1
ATOM 720 C CA . ARG A 1 96 ? -17.730 5.303 -1.448 1.00 92.25 96 ARG A CA 1
ATOM 721 C C . ARG A 1 96 ? -17.907 5.039 0.038 1.00 92.25 96 ARG A C 1
ATOM 723 O O . ARG A 1 96 ? -16.920 5.007 0.765 1.00 92.25 96 ARG A O 1
ATOM 730 N N . ALA A 1 97 ? -19.140 4.806 0.468 1.00 95.50 97 ALA A N 1
ATOM 731 C CA . ALA A 1 97 ? -19.430 4.397 1.834 1.00 95.50 97 ALA A CA 1
ATOM 732 C C . ALA A 1 97 ? -19.388 2.868 1.956 1.00 95.50 97 ALA A C 1
ATOM 734 O O . ALA A 1 97 ? -20.056 2.151 1.208 1.00 95.50 97 ALA A O 1
ATOM 735 N N . HIS A 1 98 ? -18.616 2.366 2.918 1.00 96.75 98 HIS A N 1
ATOM 736 C CA . HIS A 1 98 ? -18.455 0.942 3.185 1.00 96.75 98 HIS A CA 1
ATOM 737 C C . HIS A 1 98 ? -18.883 0.603 4.610 1.00 96.75 98 HIS A C 1
ATOM 739 O O . HIS A 1 98 ? -18.338 1.126 5.581 1.00 96.75 98 HIS A O 1
ATOM 745 N N . VAL A 1 99 ? -19.812 -0.344 4.741 1.00 96.94 99 VAL A N 1
ATOM 746 C CA . VAL A 1 99 ? -20.147 -0.951 6.033 1.00 96.94 99 VAL A CA 1
ATOM 747 C C . VAL A 1 99 ? -19.311 -2.214 6.218 1.00 96.94 99 VAL A C 1
ATOM 749 O O . VAL A 1 99 ? -19.374 -3.131 5.398 1.00 96.94 99 VAL A O 1
ATOM 752 N N . VAL A 1 100 ? -18.530 -2.264 7.294 1.00 97.25 100 VAL A N 1
ATOM 753 C CA . VAL A 1 100 ? -17.638 -3.382 7.618 1.00 97.25 100 VAL A CA 1
ATOM 754 C C . VAL A 1 100 ? -18.195 -4.124 8.838 1.00 97.25 100 VAL A C 1
ATOM 756 O O . VAL A 1 100 ? -18.158 -3.573 9.939 1.00 97.25 100 VAL A O 1
ATOM 759 N N . PRO A 1 101 ? -18.722 -5.353 8.685 1.00 96.81 101 PRO A N 1
ATOM 760 C CA . PRO A 1 101 ? -19.195 -6.142 9.817 1.00 96.81 101 PRO A CA 1
ATOM 761 C C . PRO A 1 101 ? -18.008 -6.636 10.649 1.00 96.81 101 PRO A C 1
ATOM 763 O O . PRO A 1 101 ? -17.069 -7.201 10.087 1.00 96.81 101 PRO A O 1
ATOM 766 N N . VAL A 1 102 ? -18.036 -6.442 11.966 1.00 98.06 102 VAL A N 1
ATOM 767 C CA . VAL A 1 102 ? -16.947 -6.824 12.875 1.00 98.06 102 VAL A CA 1
ATOM 768 C C . VAL A 1 102 ? -17.499 -7.597 14.064 1.00 98.06 102 VAL A C 1
ATOM 770 O O . VAL A 1 102 ? -18.394 -7.117 14.759 1.00 98.06 102 VAL A O 1
ATOM 773 N N . CYS A 1 103 ? -16.928 -8.775 14.302 1.00 97.94 103 CYS A N 1
ATOM 774 C CA . CYS A 1 103 ? -17.100 -9.519 15.541 1.00 97.94 103 CYS A CA 1
ATOM 775 C C . CYS A 1 103 ? -15.982 -9.104 16.503 1.00 97.94 103 CYS A C 1
ATOM 777 O O . CYS A 1 103 ? -14.802 -9.301 16.195 1.00 97.94 103 CYS A O 1
ATOM 779 N N . TYR A 1 104 ? -16.343 -8.477 17.620 1.00 98.56 104 TYR A N 1
ATOM 780 C CA . TYR A 1 104 ? -15.396 -7.926 18.594 1.00 98.56 104 TYR A CA 1
ATOM 781 C C . TYR A 1 104 ? -15.047 -8.937 19.691 1.00 98.56 104 TYR A C 1
ATOM 783 O O . TYR A 1 104 ? -15.854 -9.801 20.024 1.00 98.56 104 TYR A O 1
ATOM 791 N N . GLY A 1 105 ? -13.852 -8.786 20.268 1.00 97.50 105 GLY A N 1
ATOM 792 C CA . GLY A 1 105 ? -13.431 -9.510 21.470 1.00 97.50 105 GLY A CA 1
ATOM 793 C C . GLY A 1 105 ? -13.152 -11.002 21.275 1.00 97.50 105 GLY A C 1
ATOM 794 O O . GLY A 1 105 ? -13.114 -11.521 20.153 1.00 97.50 105 GLY A O 1
ATOM 795 N N . GLY A 1 106 ? -12.904 -11.692 22.391 1.00 95.81 106 GLY A N 1
ATOM 796 C CA . GLY A 1 106 ? -12.623 -13.128 22.419 1.00 95.81 106 GLY A CA 1
ATOM 797 C C . GLY A 1 106 ? -11.449 -13.521 21.517 1.00 95.81 106 GLY A C 1
ATOM 798 O O . GLY A 1 106 ? -10.433 -12.832 21.439 1.00 95.81 106 GLY A O 1
ATOM 799 N N . GLU A 1 107 ? -11.597 -14.621 20.779 1.00 94.69 107 GLU A N 1
ATOM 800 C CA . GLU A 1 107 ? -10.576 -15.084 19.828 1.00 94.69 107 GLU A CA 1
ATOM 801 C C . GLU A 1 107 ? -10.382 -14.147 18.619 1.00 94.69 107 GLU A C 1
ATOM 803 O O . GLU A 1 107 ? -9.347 -14.186 17.949 1.00 94.69 107 GLU A O 1
ATOM 808 N N . HIS A 1 108 ? -11.368 -13.296 18.322 1.00 96.38 108 HIS A N 1
ATOM 809 C CA . HIS A 1 108 ? -11.332 -12.359 17.200 1.00 96.38 108 HIS A CA 1
ATOM 810 C C . HIS A 1 108 ? -10.670 -11.026 17.566 1.00 96.38 108 HIS A C 1
ATOM 812 O O . HIS A 1 108 ? -10.089 -10.378 16.696 1.00 96.38 108 HIS A O 1
ATOM 818 N N . GLY A 1 109 ? -10.722 -10.645 18.841 1.00 97.75 109 GLY A N 1
ATOM 819 C CA . GLY A 1 109 ? -10.164 -9.414 19.389 1.00 97.75 109 GLY A CA 1
ATOM 820 C C . GLY A 1 109 ? -9.466 -9.638 20.730 1.00 97.75 109 GLY A C 1
ATOM 821 O O . GLY A 1 109 ? -9.946 -9.114 21.730 1.00 97.75 109 GLY A O 1
ATOM 822 N N . PRO A 1 110 ? -8.349 -10.386 20.771 1.00 98.06 110 PRO A N 1
ATOM 823 C CA . PRO A 1 110 ? -7.694 -10.796 22.018 1.00 98.06 110 PRO A CA 1
ATOM 824 C C . PRO A 1 110 ? -7.064 -9.653 22.830 1.00 98.06 110 PRO A C 1
ATOM 826 O O . PRO A 1 110 ? -6.573 -9.897 23.929 1.00 98.06 110 PRO A O 1
ATOM 829 N N . ASP A 1 111 ? -6.995 -8.433 22.287 1.00 98.50 111 ASP A N 1
ATOM 830 C CA . ASP A 1 111 ? -6.479 -7.257 22.995 1.00 98.50 111 ASP A CA 1
ATOM 831 C C . ASP A 1 111 ? -7.592 -6.253 23.362 1.00 98.50 111 ASP A C 1
ATOM 833 O O . ASP A 1 111 ? -7.289 -5.159 23.843 1.00 98.50 111 ASP A O 1
ATOM 837 N N . LEU A 1 112 ? -8.872 -6.582 23.145 1.00 98.62 112 LEU A N 1
ATOM 838 C CA . LEU A 1 112 ? -9.984 -5.661 23.406 1.00 98.62 112 LEU A CA 1
ATOM 839 C C . LEU A 1 112 ? -1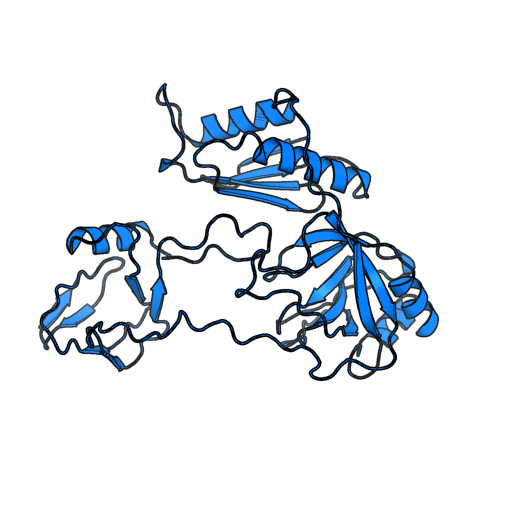0.045 -5.236 24.881 1.00 98.62 112 LEU A C 1
ATOM 841 O O . LEU A 1 112 ? -10.184 -4.051 25.181 1.00 98.62 112 LEU A O 1
ATOM 845 N N . GLU A 1 113 ? -9.849 -6.174 25.803 1.00 98.50 113 GLU A N 1
ATOM 846 C CA . GLU A 1 113 ? -9.810 -5.922 27.245 1.00 98.50 113 GLU A CA 1
ATOM 847 C C . GLU A 1 113 ? -8.613 -5.044 27.634 1.00 98.50 113 GLU A C 1
ATOM 849 O O . GLU A 1 113 ? -8.709 -4.204 28.531 1.00 98.50 113 GLU A O 1
ATOM 854 N N . HIS A 1 114 ? -7.478 -5.197 26.944 1.00 98.00 114 HIS A N 1
ATOM 855 C CA . HIS A 1 114 ? -6.304 -4.354 27.162 1.00 98.00 114 HIS A CA 1
ATOM 856 C C . HIS A 1 114 ? -6.553 -2.910 26.706 1.00 98.00 114 HIS A C 1
ATOM 858 O O . HIS A 1 114 ? -6.189 -1.970 27.421 1.00 98.00 114 HIS A O 1
ATOM 864 N N . VAL A 1 115 ? -7.202 -2.728 25.551 1.00 98.50 115 VAL A N 1
ATOM 865 C CA . VAL A 1 115 ? -7.628 -1.410 25.056 1.00 98.50 115 VAL A CA 1
ATOM 866 C C . VAL A 1 115 ? -8.616 -0.772 26.033 1.00 98.50 115 VAL A C 1
ATOM 868 O O . VAL A 1 115 ? -8.399 0.365 26.444 1.00 98.50 115 VAL A O 1
ATOM 871 N N . ALA A 1 116 ? -9.630 -1.513 26.486 1.00 98.50 116 ALA A N 1
ATOM 872 C CA . ALA A 1 116 ? -10.608 -1.045 27.471 1.00 98.50 116 ALA A CA 1
ATOM 873 C C . ALA A 1 116 ? -9.941 -0.588 28.777 1.00 98.50 116 ALA A C 1
ATOM 875 O O . ALA A 1 116 ? -10.139 0.544 29.226 1.00 98.50 116 ALA A O 1
ATOM 876 N N . LYS A 1 117 ? -9.038 -1.411 29.328 1.00 98.19 117 LYS A N 1
ATOM 877 C CA . LYS A 1 117 ? -8.266 -1.068 30.531 1.00 98.19 117 LYS A CA 1
ATOM 878 C C . LYS A 1 117 ? -7.417 0.191 30.344 1.00 98.19 117 LYS A C 1
ATOM 880 O O . LYS A 1 117 ? -7.342 1.014 31.254 1.00 98.19 117 LYS A O 1
ATOM 885 N N . THR A 1 118 ? -6.775 0.342 29.187 1.00 97.38 118 THR A N 1
ATOM 886 C CA . THR A 1 118 ? -5.924 1.504 28.881 1.00 97.38 118 THR A CA 1
ATOM 887 C C . THR A 1 118 ? -6.752 2.778 28.732 1.00 97.38 118 THR A C 1
ATOM 889 O O . THR A 1 118 ? -6.383 3.820 29.273 1.00 97.38 118 THR A O 1
ATOM 892 N N . ALA A 1 119 ? -7.902 2.673 28.067 1.00 97.38 119 ALA A N 1
ATOM 893 C CA . ALA A 1 119 ? -8.856 3.759 27.873 1.00 97.38 11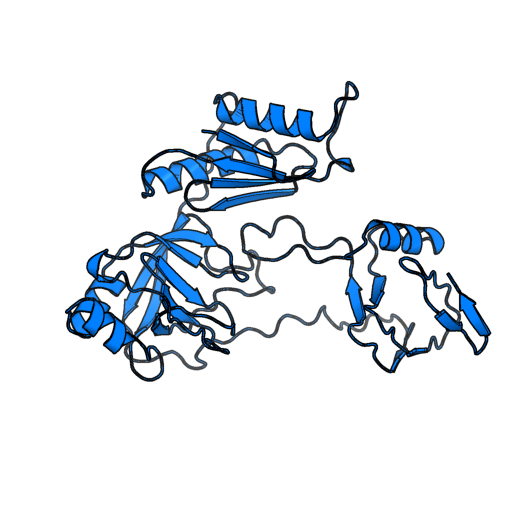9 ALA A CA 1
ATOM 894 C C . ALA A 1 119 ? -9.648 4.114 29.146 1.00 97.38 119 ALA A C 1
ATOM 896 O O . ALA A 1 119 ? -10.301 5.154 29.179 1.00 97.38 119 ALA A O 1
ATOM 897 N N . LYS A 1 120 ? -9.580 3.279 30.197 1.00 98.19 120 LYS A N 1
ATOM 898 C CA . LYS A 1 120 ? -10.424 3.356 31.405 1.00 98.19 120 LYS A CA 1
ATOM 899 C C . LYS A 1 120 ? -11.919 3.303 31.070 1.00 98.19 120 LYS A C 1
ATOM 901 O O . LYS A 1 120 ? -12.718 4.036 31.644 1.00 98.19 120 LYS A O 1
ATOM 906 N N . LEU A 1 121 ? -12.263 2.425 30.136 1.00 98.50 121 LEU A N 1
ATOM 907 C CA . LEU A 1 121 ? -13.619 2.168 29.671 1.00 98.50 121 LEU A CA 1
ATOM 908 C C . LEU A 1 121 ? -13.968 0.696 29.890 1.00 98.50 121 LEU A C 1
ATOM 910 O O . LEU A 1 121 ? -13.088 -0.159 30.012 1.00 98.50 121 LEU A O 1
ATOM 914 N N . SER A 1 122 ? -15.257 0.388 29.905 1.00 98.62 122 SER A N 1
ATOM 915 C CA . SER A 1 122 ? -15.744 -0.976 29.721 1.00 98.62 122 SER A CA 1
ATOM 916 C C . SER A 1 122 ? -15.507 -1.457 28.284 1.00 98.62 122 SER A C 1
ATOM 918 O O . SER A 1 122 ? -15.315 -0.669 27.354 1.00 98.62 122 SER A O 1
ATOM 920 N N . VAL A 1 123 ? -15.533 -2.776 28.089 1.00 98.56 123 VAL A N 1
ATOM 921 C CA . VAL A 1 123 ? -15.434 -3.385 26.753 1.00 98.56 123 VAL A CA 1
ATOM 922 C C . VAL A 1 123 ? -16.557 -2.886 25.839 1.00 98.56 123 VAL A C 1
ATOM 924 O O . VAL A 1 123 ? -16.289 -2.503 24.701 1.00 98.56 123 VAL A O 1
ATOM 927 N N . ASP A 1 124 ? -17.786 -2.808 26.352 1.00 98.44 124 ASP A N 1
ATOM 928 C CA . ASP A 1 124 ? -18.946 -2.346 25.585 1.00 98.44 124 ASP A CA 1
ATOM 929 C C . ASP A 1 124 ? -18.804 -0.880 25.160 1.00 98.44 124 ASP A C 1
ATOM 931 O O . ASP A 1 124 ? -19.119 -0.529 24.024 1.00 98.44 124 ASP A O 1
ATOM 935 N N . GLU A 1 125 ? -18.267 -0.016 26.025 1.00 98.62 125 GLU A N 1
ATOM 936 C CA . GLU A 1 125 ? -17.969 1.377 25.671 1.00 98.62 125 GLU A CA 1
ATOM 937 C C . GLU A 1 125 ? -16.907 1.474 24.571 1.00 98.62 125 GLU A C 1
ATOM 939 O O . GLU A 1 125 ? -17.066 2.272 23.646 1.00 98.62 125 GLU A O 1
ATOM 944 N N . VAL A 1 126 ? -15.858 0.640 24.608 1.00 98.75 126 VAL A N 1
ATOM 945 C CA . VAL A 1 126 ? -14.861 0.586 23.524 1.00 98.75 126 VAL A CA 1
ATOM 946 C C . VAL A 1 126 ? -15.506 0.173 22.206 1.00 98.75 126 VAL A C 1
ATOM 948 O O . VAL A 1 126 ? -15.280 0.827 21.185 1.00 98.75 126 VAL A O 1
ATOM 951 N N . VAL A 1 127 ? -16.320 -0.886 22.217 1.00 98.69 127 VAL A N 1
ATOM 952 C CA . VAL A 1 127 ? -17.025 -1.373 21.023 1.00 98.69 127 VAL A CA 1
ATOM 953 C C . VAL A 1 127 ? -17.959 -0.296 20.474 1.00 98.69 127 VAL A C 1
ATOM 955 O O . VAL A 1 127 ? -17.920 -0.014 19.276 1.00 98.69 127 VAL A O 1
ATOM 958 N N . ASN A 1 128 ? -18.742 0.355 21.335 1.00 98.50 128 ASN A N 1
ATOM 959 C CA . ASN A 1 128 ? -19.674 1.411 20.944 1.00 98.50 128 ASN A CA 1
ATOM 960 C C . ASN A 1 128 ? -18.957 2.639 20.375 1.00 98.50 128 ASN A C 1
ATOM 962 O O . ASN A 1 128 ? -19.380 3.166 19.348 1.00 98.50 128 ASN A O 1
ATOM 966 N N . LEU A 1 129 ? -17.850 3.077 20.983 1.00 98.44 129 LEU A N 1
ATOM 967 C CA . LEU A 1 129 ? -17.057 4.194 20.465 1.00 98.44 129 LEU A CA 1
ATOM 968 C C . LEU A 1 129 ? -16.402 3.854 19.124 1.00 98.44 129 LEU A C 1
ATOM 970 O O . LEU A 1 129 ? -16.446 4.662 18.196 1.00 98.44 129 LEU A O 1
ATOM 974 N N . HIS A 1 130 ? -15.816 2.661 19.002 1.00 98.75 130 HIS A N 1
ATOM 975 C CA . HIS A 1 130 ? -15.153 2.238 17.772 1.00 98.75 130 HIS A CA 1
ATOM 976 C C . HIS A 1 130 ? -16.161 2.019 16.634 1.00 98.75 130 HIS A C 1
ATOM 978 O O . HIS A 1 130 ? -15.964 2.499 15.524 1.00 98.75 130 HIS A O 1
ATOM 984 N N . ALA A 1 131 ? -17.282 1.341 16.885 1.00 98.44 131 ALA A N 1
ATOM 985 C CA . ALA A 1 131 ? -18.317 1.141 15.871 1.00 98.44 131 ALA A CA 1
ATOM 986 C C . ALA A 1 131 ? -19.097 2.430 15.546 1.00 98.44 131 ALA A C 1
ATOM 988 O O . ALA A 1 131 ? -19.515 2.651 14.407 1.00 98.44 131 ALA A O 1
ATOM 989 N N . GLY A 1 132 ? -19.272 3.299 16.543 1.00 97.81 132 GLY A N 1
ATOM 990 C CA . GLY A 1 132 ? -20.011 4.554 16.449 1.00 97.81 132 GLY A CA 1
ATOM 991 C C . GLY A 1 132 ? -19.266 5.683 15.736 1.00 97.81 132 GLY A C 1
ATOM 992 O O . GLY A 1 132 ? -19.917 6.609 15.251 1.00 97.81 132 GLY A O 1
ATOM 993 N N . ALA A 1 133 ? -17.944 5.602 15.587 1.00 97.31 133 ALA A N 1
ATOM 994 C CA . ALA A 1 133 ? -17.149 6.599 14.870 1.00 97.31 133 ALA A CA 1
ATOM 995 C C . ALA A 1 133 ? -17.341 6.535 13.341 1.00 97.31 133 ALA A C 1
ATOM 997 O O . ALA A 1 133 ? -17.802 5.531 12.791 1.00 97.31 133 ALA A O 1
ATOM 998 N N . ASN A 1 134 ? -17.030 7.634 12.651 1.00 95.56 134 ASN A N 1
ATOM 999 C CA . ASN A 1 134 ? -17.013 7.706 11.189 1.00 95.56 134 ASN A CA 1
ATOM 1000 C C . ASN A 1 134 ? -15.561 7.741 10.730 1.00 95.56 134 ASN A C 1
ATOM 1002 O O . ASN A 1 134 ? -14.795 8.589 11.191 1.00 95.56 134 ASN A O 1
ATOM 1006 N N . TYR A 1 135 ? -15.200 6.834 9.829 1.00 96.94 135 TYR A N 1
ATOM 1007 C CA . TYR A 1 135 ? -13.826 6.694 9.379 1.00 96.94 135 TYR A CA 1
ATOM 1008 C C . TYR A 1 135 ? -13.665 7.092 7.924 1.00 96.94 135 TYR A C 1
ATOM 1010 O O . TYR A 1 135 ? -14.544 6.850 7.100 1.00 96.94 135 TYR A O 1
ATOM 1018 N N . VAL A 1 136 ? -12.494 7.632 7.606 1.00 95.38 136 VAL A N 1
ATOM 1019 C CA . VAL A 1 136 ? -12.055 7.881 6.231 1.00 95.38 136 VAL A CA 1
ATOM 1020 C C . VAL A 1 136 ? -10.750 7.134 6.003 1.00 95.38 136 VAL A C 1
ATOM 1022 O O . VAL A 1 136 ? -9.847 7.177 6.840 1.00 95.38 136 VAL A O 1
ATOM 1025 N N . VAL A 1 137 ? -10.626 6.454 4.866 1.00 96.00 137 VAL A N 1
ATOM 1026 C CA . VAL A 1 137 ? -9.372 5.807 4.465 1.00 96.00 137 VAL A CA 1
ATOM 1027 C C . VAL A 1 137 ? -8.343 6.889 4.129 1.00 96.00 137 VAL A C 1
ATOM 1029 O O . VAL A 1 137 ? -8.423 7.528 3.083 1.00 96.00 137 VAL A O 1
ATOM 1032 N N . ALA A 1 138 ? -7.365 7.107 5.002 1.00 94.56 138 ALA A N 1
ATOM 1033 C CA . ALA A 1 138 ? -6.333 8.125 4.811 1.00 94.56 138 ALA A CA 1
ATOM 1034 C C . ALA A 1 138 ? -5.205 7.673 3.872 1.00 94.56 138 ALA A C 1
ATOM 1036 O O . ALA A 1 138 ? -4.583 8.504 3.212 1.00 94.56 138 ALA A O 1
ATOM 1037 N N . ALA A 1 139 ? -4.936 6.366 3.830 1.00 95.25 139 ALA A N 1
ATOM 1038 C CA . ALA A 1 139 ? -3.953 5.736 2.955 1.00 95.25 139 ALA A CA 1
ATOM 1039 C C . ALA A 1 139 ? -4.259 4.236 2.806 1.00 95.25 139 ALA A C 1
ATOM 1041 O O . ALA A 1 139 ? -4.847 3.629 3.705 1.00 95.25 139 ALA A O 1
ATOM 1042 N N . ILE A 1 140 ? -3.805 3.634 1.706 1.00 95.81 140 ILE A N 1
ATOM 1043 C CA . ILE A 1 140 ? -3.678 2.179 1.556 1.00 95.81 140 ILE A CA 1
ATOM 1044 C C . ILE A 1 140 ? -2.183 1.857 1.465 1.00 95.81 140 ILE A C 1
ATOM 1046 O O . ILE A 1 140 ? -1.471 2.480 0.682 1.00 95.81 140 ILE A O 1
ATOM 1050 N N . GLY A 1 141 ? -1.682 0.917 2.265 1.00 90.62 141 GLY A N 1
ATOM 1051 C CA . GLY A 1 141 ? -0.247 0.601 2.303 1.00 90.62 141 GLY A CA 1
ATOM 1052 C C . GLY A 1 141 ? 0.110 -0.352 3.440 1.00 90.62 141 GLY A C 1
ATOM 1053 O O . GLY A 1 141 ? -0.786 -0.833 4.108 1.00 90.62 141 GLY A O 1
ATOM 1054 N N . PHE A 1 142 ? 1.396 -0.633 3.686 1.00 89.06 142 PHE A N 1
ATOM 1055 C CA . PHE A 1 142 ? 1.913 -1.748 4.521 1.00 89.06 142 PHE A CA 1
ATOM 1056 C C . PHE A 1 142 ? 1.714 -3.141 3.906 1.00 89.06 142 PHE A C 1
ATOM 1058 O O . PHE A 1 142 ? 2.659 -3.923 3.843 1.00 89.06 142 PHE A O 1
ATOM 1065 N N . ALA A 1 143 ? 0.520 -3.428 3.397 1.00 92.19 143 ALA A N 1
ATOM 1066 C CA . ALA A 1 143 ? 0.231 -4.590 2.565 1.00 92.19 143 ALA A CA 1
ATOM 1067 C C . ALA A 1 143 ? -0.834 -4.219 1.516 1.00 92.19 143 ALA A C 1
ATOM 1069 O O . ALA A 1 143 ? -1.588 -3.266 1.744 1.00 92.19 143 ALA A O 1
ATOM 1070 N N . PRO A 1 144 ? -0.951 -4.967 0.403 1.00 94.00 144 PRO A N 1
ATOM 1071 C CA . PRO A 1 144 ? -1.992 -4.731 -0.592 1.00 94.00 144 PRO A CA 1
ATOM 1072 C C . PRO A 1 144 ? -3.384 -4.662 0.045 1.00 94.00 144 PRO A C 1
ATOM 1074 O O . PRO A 1 144 ? -3.826 -5.620 0.680 1.00 94.00 144 PRO A O 1
ATOM 1077 N N . GLY A 1 145 ? -4.056 -3.518 -0.095 1.00 95.12 145 GLY A N 1
ATOM 1078 C CA . GLY A 1 145 ? -5.402 -3.290 0.439 1.00 95.12 145 GLY A CA 1
ATOM 1079 C C . GLY A 1 145 ? -5.523 -3.037 1.943 1.00 95.12 145 GLY A C 1
ATOM 1080 O O . GLY A 1 145 ? -6.653 -2.941 2.416 1.00 95.12 145 GLY A O 1
ATOM 1081 N N . PHE A 1 146 ? -4.430 -2.911 2.705 1.00 97.19 146 PHE A N 1
ATOM 1082 C CA . PHE A 1 146 ? -4.514 -2.565 4.131 1.00 97.19 146 PHE A CA 1
ATOM 1083 C C . PHE A 1 146 ? -4.901 -1.082 4.277 1.00 97.19 146 PHE A C 1
ATOM 1085 O O . PHE A 1 146 ? -4.136 -0.215 3.840 1.00 97.19 146 PHE A O 1
ATOM 1092 N N . PRO A 1 147 ? -6.067 -0.762 4.871 1.00 97.44 147 PRO A N 1
ATOM 1093 C CA . PRO A 1 147 ? -6.518 0.604 5.031 1.00 97.44 147 PRO A CA 1
ATOM 1094 C C . PRO A 1 147 ? -6.019 1.192 6.346 1.00 97.44 147 PRO A C 1
ATOM 1096 O O . PRO A 1 147 ? -6.267 0.656 7.428 1.00 97.44 147 PRO A O 1
ATOM 1099 N N . TYR A 1 148 ? -5.387 2.353 6.253 1.00 96.88 148 TYR A N 1
ATOM 1100 C CA . TYR A 1 148 ? -5.216 3.225 7.400 1.00 96.88 148 TYR A CA 1
ATOM 1101 C C . TYR A 1 148 ? -6.442 4.119 7.541 1.00 96.88 148 TYR A C 1
ATOM 1103 O O . TYR A 1 148 ? -6.730 4.929 6.658 1.00 96.88 148 TYR A O 1
ATOM 1111 N N . LEU A 1 149 ? -7.165 3.970 8.647 1.00 96.75 149 LEU A N 1
ATOM 1112 C CA . LEU A 1 149 ? -8.408 4.686 8.894 1.00 96.75 149 LEU A CA 1
ATOM 1113 C C . LEU A 1 149 ? -8.167 5.860 9.842 1.00 96.75 149 LEU A C 1
ATOM 1115 O O . LEU A 1 149 ? -7.680 5.698 10.963 1.00 96.75 149 LEU A O 1
ATOM 1119 N N . PHE A 1 150 ? -8.541 7.047 9.378 1.00 94.31 150 PHE A N 1
ATOM 1120 C CA . PHE A 1 150 ? -8.605 8.260 10.179 1.00 94.31 150 PHE A CA 1
ATOM 1121 C C . PHE A 1 150 ? -9.994 8.399 10.813 1.00 94.31 150 PHE A C 1
ATOM 1123 O O . PHE A 1 150 ? -10.977 7.991 10.198 1.00 94.31 150 PHE A O 1
ATOM 1130 N N . GLY A 1 151 ? -10.078 8.978 12.016 1.00 94.38 151 GLY A N 1
ATOM 1131 C CA . GLY A 1 151 ? -11.340 9.161 12.753 1.00 94.38 151 GLY A CA 1
ATOM 1132 C C . GLY A 1 151 ? -11.481 8.326 14.032 1.00 94.38 151 GLY A C 1
ATOM 1133 O O . GLY A 1 151 ? -12.557 8.304 14.623 1.00 94.38 151 GLY A O 1
ATOM 1134 N N . LEU A 1 152 ? -10.418 7.645 14.483 1.00 97.06 152 LEU A N 1
ATOM 1135 C CA . LEU A 1 152 ? -10.435 6.924 15.761 1.00 97.06 152 LEU A CA 1
ATOM 1136 C C . LEU A 1 152 ? -10.677 7.908 16.923 1.00 97.06 152 LEU A C 1
ATOM 1138 O O . LEU A 1 152 ? -9.914 8.870 17.052 1.00 97.06 152 LEU A O 1
ATOM 1142 N N . PRO A 1 153 ? -11.680 7.675 17.795 1.00 97.62 153 PRO A N 1
ATOM 1143 C CA . PRO A 1 153 ? -11.868 8.492 18.987 1.00 97.62 153 PRO A CA 1
ATOM 1144 C C . PRO A 1 153 ? -10.602 8.515 19.846 1.00 97.62 153 PRO A C 1
ATOM 1146 O O . PRO A 1 153 ? -10.039 7.464 20.152 1.00 97.62 153 PRO A O 1
ATOM 1149 N N . ALA A 1 154 ? -10.175 9.706 20.272 1.00 96.62 154 ALA A N 1
ATOM 1150 C CA . ALA A 1 154 ? -8.920 9.887 21.007 1.00 96.62 154 ALA A CA 1
ATOM 1151 C C . ALA A 1 154 ? -8.845 9.044 22.293 1.00 96.62 154 ALA A C 1
ATOM 1153 O O . ALA A 1 154 ? -7.769 8.576 22.654 1.00 96.62 154 ALA A O 1
ATOM 1154 N N . ALA A 1 155 ? -9.989 8.786 22.938 1.00 97.69 155 ALA A N 1
ATOM 1155 C CA . ALA A 1 155 ? -10.087 7.930 24.120 1.00 97.69 155 ALA A CA 1
ATOM 1156 C C . ALA A 1 155 ? -9.645 6.474 23.870 1.00 97.69 155 ALA A C 1
ATOM 1158 O O . ALA A 1 155 ? -9.223 5.803 24.803 1.00 97.69 155 ALA A O 1
ATOM 1159 N N . LEU A 1 156 ? -9.721 5.985 22.626 1.00 98.25 156 LEU A N 1
ATOM 1160 C CA . LEU A 1 156 ? -9.326 4.620 22.264 1.00 98.25 156 LEU A CA 1
ATOM 1161 C C . LEU A 1 156 ? -7.854 4.505 21.852 1.00 98.25 156 LEU A C 1
ATOM 1163 O O . LEU A 1 156 ? -7.375 3.396 21.598 1.00 98.25 156 LEU A O 1
ATOM 1167 N N . ALA A 1 157 ? -7.134 5.626 21.751 1.00 97.88 157 ALA A N 1
ATOM 1168 C CA . ALA A 1 157 ? -5.752 5.626 21.300 1.00 97.88 157 ALA A CA 1
ATOM 1169 C C . ALA A 1 157 ? -4.882 4.793 22.253 1.00 97.88 157 ALA A C 1
ATOM 1171 O O . ALA A 1 157 ? -4.669 5.151 23.408 1.00 97.88 157 ALA A O 1
ATOM 1172 N N . THR A 1 158 ? -4.370 3.670 21.751 1.00 97.62 158 THR A N 1
ATOM 1173 C CA . THR A 1 158 ? -3.636 2.684 22.554 1.00 97.62 158 THR A CA 1
ATOM 1174 C C . THR A 1 158 ? -2.318 2.356 21.860 1.00 97.62 158 THR A C 1
ATOM 1176 O O . THR A 1 158 ? -2.332 2.068 20.659 1.00 97.62 158 THR A O 1
ATOM 1179 N N . PRO A 1 159 ? -1.162 2.400 22.551 1.00 96.69 159 PRO A N 1
ATOM 1180 C CA . PRO A 1 159 ? 0.122 2.119 21.924 1.00 96.69 159 PRO A CA 1
ATOM 1181 C C . PRO A 1 159 ? 0.173 0.701 21.347 1.00 96.69 159 PRO A C 1
ATOM 1183 O O . PRO A 1 159 ? -0.500 -0.225 21.810 1.00 96.69 159 PRO A O 1
ATOM 1186 N N . ARG A 1 160 ? 1.015 0.538 20.323 1.00 97.31 160 ARG A N 1
ATOM 1187 C CA . ARG A 1 160 ? 1.333 -0.777 19.760 1.00 97.31 160 ARG A CA 1
ATOM 1188 C C . ARG A 1 160 ? 1.965 -1.661 20.838 1.00 97.31 160 ARG A C 1
ATOM 1190 O O . ARG A 1 160 ? 2.631 -1.168 21.747 1.00 97.31 160 ARG A O 1
ATOM 1197 N N . ARG A 1 161 ? 1.810 -2.976 20.696 1.00 96.38 161 ARG A N 1
ATOM 1198 C CA . ARG A 1 161 ? 2.533 -3.963 21.502 1.00 96.38 161 ARG A CA 1
ATOM 1199 C C . ARG A 1 161 ? 4.039 -3.746 21.362 1.00 96.38 161 ARG A C 1
ATOM 1201 O O . ARG A 1 161 ? 4.529 -3.538 20.254 1.00 96.38 161 ARG A O 1
ATOM 1208 N N . ALA A 1 162 ? 4.760 -3.871 22.475 1.00 94.69 162 ALA A N 1
ATOM 1209 C CA . ALA A 1 162 ? 6.221 -3.789 22.494 1.00 94.69 162 ALA A CA 1
ATOM 1210 C C . ALA A 1 162 ? 6.868 -4.888 21.634 1.00 94.69 162 ALA A C 1
ATOM 1212 O O . ALA A 1 162 ? 7.815 -4.630 20.899 1.00 94.69 162 ALA A O 1
ATOM 1213 N N . THR A 1 163 ? 6.306 -6.100 21.676 1.00 95.56 163 THR A N 1
ATOM 1214 C CA . THR A 1 163 ? 6.710 -7.218 20.818 1.00 95.56 163 THR A CA 1
ATOM 1215 C C . THR A 1 163 ? 5.593 -7.520 19.813 1.00 95.56 163 THR A C 1
ATOM 1217 O O . THR A 1 163 ? 4.492 -7.909 20.231 1.00 95.56 163 THR A O 1
ATOM 1220 N N . PRO A 1 164 ? 5.836 -7.341 18.501 1.00 95.00 164 PRO A N 1
ATOM 1221 C CA . PRO A 1 164 ? 4.879 -7.701 17.461 1.00 95.00 164 PRO A CA 1
ATOM 1222 C C . PRO A 1 164 ? 4.548 -9.196 17.470 1.00 95.00 164 PRO A C 1
ATOM 1224 O O . PRO A 1 164 ? 5.396 -10.036 17.769 1.00 95.00 164 PRO A O 1
ATOM 1227 N N . ARG A 1 165 ? 3.318 -9.545 17.085 1.00 96.69 165 ARG A N 1
ATOM 1228 C CA . ARG A 1 165 ? 2.952 -10.932 16.786 1.00 96.69 165 ARG A CA 1
ATOM 1229 C C . ARG A 1 165 ? 3.645 -11.369 15.505 1.00 96.69 165 ARG A C 1
ATOM 1231 O O . ARG A 1 165 ? 3.664 -10.616 14.533 1.00 96.69 165 ARG A O 1
ATOM 1238 N N . LEU A 1 166 ? 4.104 -12.618 15.476 1.00 95.75 166 LEU A N 1
ATOM 1239 C CA . LEU A 1 166 ? 4.591 -13.257 14.250 1.00 95.75 166 LEU A CA 1
ATOM 1240 C C . LEU A 1 166 ? 3.473 -13.431 13.215 1.00 95.75 166 LEU A C 1
ATOM 1242 O O . LEU A 1 166 ? 3.729 -13.401 12.015 1.00 95.75 166 LEU A O 1
ATOM 1246 N N . ARG A 1 167 ? 2.229 -13.584 13.683 1.00 96.25 167 ARG A N 1
ATOM 1247 C CA . ARG A 1 167 ? 1.050 -13.728 12.834 1.00 96.25 167 ARG A CA 1
ATOM 1248 C C . ARG A 1 167 ? -0.148 -12.986 13.416 1.00 96.25 167 ARG A C 1
ATOM 1250 O O . ARG A 1 167 ? -0.582 -13.260 14.533 1.00 96.25 167 ARG A O 1
ATOM 1257 N N . VAL A 1 168 ? -0.696 -12.084 12.617 1.00 96.81 168 VAL A N 1
ATOM 1258 C CA . VAL A 1 168 ? -2.012 -11.467 12.760 1.00 96.81 168 VAL A CA 1
ATOM 1259 C C . VAL A 1 168 ? -2.906 -12.078 11.680 1.00 96.81 168 VAL A C 1
ATOM 1261 O O . VAL A 1 168 ? -2.523 -12.029 10.511 1.00 96.81 168 VAL A O 1
ATOM 1264 N N . PRO A 1 169 ? -4.046 -12.692 12.037 1.00 95.12 169 PRO A N 1
ATOM 1265 C CA . PRO A 1 169 ? -4.945 -13.290 11.056 1.00 95.12 169 PRO A CA 1
ATOM 1266 C C . PR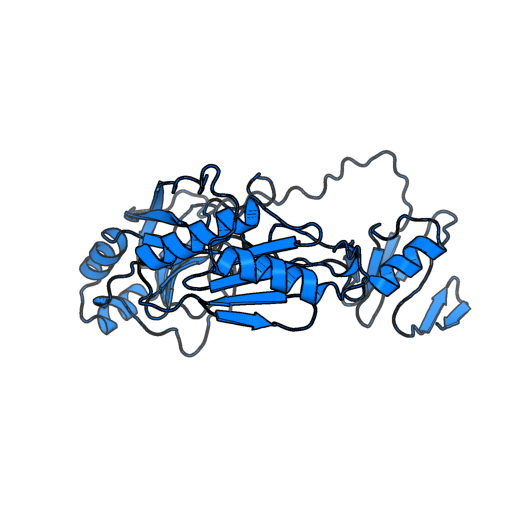O A 1 169 ? -5.541 -12.272 10.075 1.00 95.12 169 PRO A C 1
ATOM 1268 O O . PRO A 1 169 ? -5.870 -11.143 10.438 1.00 95.12 169 PRO A O 1
ATOM 1271 N N . VAL A 1 170 ? -5.778 -12.707 8.838 1.00 95.25 170 VAL A N 1
ATOM 1272 C CA . VAL A 1 170 ? -6.563 -11.951 7.853 1.00 95.25 170 VAL A CA 1
ATOM 1273 C C . VAL A 1 170 ? -7.928 -11.536 8.413 1.00 95.25 170 VAL A C 1
ATOM 1275 O O . VAL A 1 170 ? -8.591 -12.305 9.117 1.00 95.25 170 VAL A O 1
ATOM 1278 N N . GLY A 1 171 ? -8.351 -10.317 8.095 1.00 95.88 171 GLY A N 1
ATOM 1279 C CA . GLY A 1 171 ? -9.591 -9.707 8.559 1.00 95.88 171 GLY A CA 1
ATOM 1280 C C . GLY A 1 171 ? -9.511 -9.129 9.971 1.00 95.88 171 GLY A C 1
ATOM 1281 O O . GLY A 1 171 ? -10.490 -8.541 10.422 1.00 95.88 171 GLY A O 1
ATOM 1282 N N . SER A 1 172 ? -8.397 -9.285 10.699 1.00 97.88 172 SER A N 1
ATOM 1283 C CA . SER A 1 172 ? -8.254 -8.669 12.021 1.00 97.88 172 SER A CA 1
ATOM 1284 C C . SER A 1 172 ? -8.389 -7.150 11.926 1.00 97.88 172 SER A C 1
ATOM 1286 O O . SER A 1 172 ? -7.814 -6.519 11.043 1.00 97.88 172 SER A O 1
ATOM 1288 N N . VAL A 1 173 ? -9.144 -6.572 12.851 1.00 98.50 173 VAL A N 1
ATOM 1289 C CA . VAL A 1 173 ? -9.300 -5.133 13.058 1.00 98.50 173 VAL A CA 1
ATOM 1290 C C . VAL A 1 173 ? -8.455 -4.763 14.265 1.00 98.50 173 VAL A C 1
ATOM 1292 O O . VAL A 1 173 ? -8.554 -5.412 15.311 1.00 98.50 173 VAL A O 1
ATOM 1295 N N . GLY A 1 174 ? -7.606 -3.749 14.127 1.00 98.25 174 GLY A N 1
ATOM 1296 C CA . GLY A 1 174 ? -6.694 -3.380 15.201 1.00 98.25 174 GLY A CA 1
ATOM 1297 C C . GLY A 1 174 ? -6.532 -1.885 15.397 1.00 98.25 174 GLY A C 1
ATOM 1298 O O . GLY A 1 174 ? -6.783 -1.105 14.485 1.00 98.25 174 GLY A O 1
ATOM 1299 N N . ILE A 1 175 ? -6.045 -1.519 16.582 1.00 98.62 175 ILE A N 1
ATOM 1300 C CA . ILE A 1 175 ? -5.668 -0.157 16.964 1.00 98.62 175 ILE A CA 1
ATOM 1301 C C . ILE A 1 175 ? -4.151 -0.078 17.170 1.00 98.62 175 ILE A C 1
ATOM 1303 O O . ILE A 1 175 ? -3.550 -0.922 17.838 1.00 98.62 175 ILE A O 1
ATOM 1307 N N . GLY A 1 176 ? -3.520 0.954 16.611 1.00 96.38 176 GLY A N 1
ATOM 1308 C CA . GLY A 1 176 ? -2.095 1.229 16.781 1.00 96.38 176 GLY A CA 1
ATOM 1309 C C . GLY A 1 176 ? -1.824 2.718 16.957 1.00 96.38 176 GLY A C 1
ATOM 1310 O O . GLY A 1 176 ? -1.680 3.448 15.979 1.00 96.38 176 GLY A O 1
ATOM 1311 N N . GLY A 1 177 ? -1.703 3.169 18.204 1.00 95.50 177 GLY A N 1
ATOM 1312 C CA . GLY A 1 177 ? -1.681 4.591 18.538 1.00 95.50 177 GLY A CA 1
ATOM 1313 C C . GLY A 1 177 ? -3.049 5.215 18.267 1.00 95.50 177 GLY A C 1
ATOM 1314 O O . GLY A 1 177 ? -4.067 4.663 18.667 1.00 95.50 177 GLY A O 1
ATOM 1315 N N . ALA A 1 178 ? -3.077 6.338 17.550 1.00 93.69 178 ALA A N 1
ATOM 1316 C CA . ALA A 1 178 ? -4.306 7.042 17.168 1.00 93.69 178 ALA A CA 1
ATOM 1317 C C . ALA A 1 178 ? -4.959 6.508 15.873 1.00 93.69 178 ALA A C 1
ATOM 1319 O O . ALA A 1 178 ? -5.757 7.204 15.249 1.00 93.69 178 ALA A O 1
ATOM 1320 N N . GLN A 1 179 ? -4.592 5.305 15.422 1.00 95.06 179 GLN A N 1
ATOM 1321 C CA . GLN A 1 179 ? -5.038 4.745 14.144 1.00 95.06 179 GLN A CA 1
ATOM 1322 C C . GLN A 1 179 ? -5.768 3.423 14.335 1.00 95.06 179 GLN A C 1
ATOM 1324 O O . GLN A 1 179 ? -5.424 2.646 15.225 1.00 95.06 179 GLN A O 1
ATOM 1329 N N . THR A 1 180 ? -6.734 3.166 13.453 1.00 98.06 180 THR A N 1
ATOM 1330 C CA . THR A 1 180 ? -7.371 1.857 13.273 1.00 98.06 180 THR A CA 1
ATOM 1331 C C . THR A 1 180 ? -7.285 1.422 11.811 1.00 98.06 180 THR A C 1
ATOM 1333 O O . THR A 1 180 ? -6.901 2.202 10.936 1.00 98.06 180 THR A O 1
ATOM 1336 N N . GLY A 1 181 ? -7.528 0.143 11.549 1.00 97.94 181 GLY A N 1
ATOM 1337 C CA . GLY A 1 181 ? -7.182 -0.492 10.283 1.00 97.94 181 GLY A CA 1
ATOM 1338 C C . GLY A 1 181 ? -7.490 -1.979 10.293 1.00 97.94 181 GLY A C 1
ATOM 1339 O O . GLY A 1 181 ? -7.826 -2.555 11.331 1.00 97.94 181 GLY A O 1
ATOM 1340 N N . ILE A 1 182 ? -7.416 -2.589 9.113 1.00 98.06 182 ILE A N 1
ATOM 1341 C CA . ILE A 1 182 ? -7.884 -3.957 8.893 1.00 98.06 182 ILE A CA 1
ATOM 1342 C C . ILE A 1 182 ? -6.838 -4.739 8.101 1.00 98.06 182 ILE A C 1
ATOM 1344 O O . ILE A 1 182 ? -6.430 -4.336 7.015 1.00 98.06 182 ILE A O 1
ATOM 1348 N N . TYR A 1 183 ? -6.418 -5.884 8.626 1.00 97.19 183 TYR A N 1
ATOM 1349 C CA . TYR A 1 183 ? -5.396 -6.720 8.007 1.00 97.19 183 TYR A CA 1
ATOM 1350 C C . TYR A 1 183 ? -5.965 -7.463 6.781 1.00 97.19 183 TYR A C 1
ATOM 1352 O O . TYR A 1 183 ? -6.843 -8.308 6.947 1.00 97.19 183 TYR A O 1
ATOM 1360 N N . PRO A 1 184 ? -5.489 -7.208 5.545 1.00 94.56 184 PRO A N 1
ATOM 1361 C CA . PRO A 1 184 ? -6.045 -7.805 4.325 1.00 94.56 184 PRO A CA 1
ATOM 1362 C C . PRO A 1 184 ? -5.516 -9.222 4.061 1.00 94.56 184 PRO A C 1
ATOM 1364 O O . PRO A 1 184 ? -6.024 -9.922 3.191 1.00 94.56 184 PRO A O 1
ATOM 1367 N N . ARG A 1 185 ? -4.488 -9.648 4.801 1.00 92.44 185 ARG A N 1
ATOM 1368 C CA . ARG A 1 185 ? -3.861 -10.971 4.737 1.00 92.44 185 ARG A CA 1
ATOM 1369 C C . ARG A 1 185 ? -3.163 -11.277 6.058 1.00 92.44 185 ARG A C 1
ATOM 1371 O O . ARG A 1 185 ? -2.981 -10.381 6.879 1.00 92.44 185 ARG A O 1
ATOM 1378 N N . ASP A 1 186 ? -2.720 -12.517 6.215 1.00 93.44 186 ASP A N 1
ATOM 1379 C CA . ASP A 1 186 ? -1.860 -12.897 7.330 1.00 93.44 186 ASP A CA 1
ATOM 1380 C C . ASP A 1 186 ? -0.504 -12.182 7.230 1.00 93.44 186 ASP A C 1
ATOM 1382 O O . ASP A 1 186 ? 0.215 -12.338 6.237 1.00 93.44 186 ASP A O 1
ATOM 1386 N N . THR A 1 187 ? -0.152 -11.406 8.256 1.00 93.44 187 THR A N 1
ATOM 1387 C CA . THR A 1 187 ? 1.143 -10.710 8.367 1.00 93.44 187 THR A CA 1
ATOM 1388 C C . THR A 1 187 ? 1.615 -10.676 9.820 1.00 93.44 187 THR A C 1
ATOM 1390 O O . THR A 1 187 ? 0.793 -10.780 10.730 1.00 93.44 187 THR A O 1
ATOM 1393 N N . PRO A 1 188 ? 2.908 -10.449 10.095 1.00 94.56 188 PRO A N 1
ATOM 1394 C CA . PRO A 1 188 ? 3.337 -9.975 11.407 1.00 94.56 188 PRO A CA 1
ATOM 1395 C C . PRO A 1 188 ? 2.698 -8.615 11.735 1.00 94.56 188 PRO A C 1
ATOM 1397 O O . PRO A 1 188 ? 2.354 -7.847 10.831 1.00 94.56 188 PRO A O 1
ATOM 1400 N N . GLY A 1 189 ? 2.526 -8.288 13.018 1.00 94.88 189 GLY A N 1
ATOM 1401 C CA . GLY A 1 189 ? 1.911 -7.015 13.405 1.00 94.88 189 GLY A CA 1
ATOM 1402 C C . GLY A 1 189 ? 1.872 -6.756 14.908 1.00 94.88 189 GLY A C 1
ATOM 1403 O O . GLY A 1 189 ? 1.718 -7.671 15.713 1.00 94.88 189 GLY A O 1
ATOM 1404 N N . GLY A 1 190 ? 2.022 -5.487 15.290 1.00 96.19 190 GLY A N 1
ATOM 1405 C CA . GLY A 1 190 ? 2.031 -5.043 16.690 1.00 96.19 190 GLY A CA 1
ATOM 1406 C C . GLY A 1 190 ? 0.787 -4.272 17.128 1.00 96.19 190 GLY A C 1
ATOM 1407 O O . GLY A 1 190 ? 0.797 -3.695 18.208 1.00 96.19 190 GLY A O 1
ATOM 1408 N N . TRP A 1 191 ? -0.255 -4.183 16.301 1.00 98.19 191 TRP A N 1
ATOM 1409 C CA . TRP A 1 191 ? -1.478 -3.476 16.687 1.00 98.19 191 TRP A CA 1
ATOM 1410 C C . TRP A 1 191 ? -2.293 -4.304 17.687 1.00 98.19 191 TRP A C 1
ATOM 1412 O O . TRP A 1 191 ? -2.215 -5.536 17.694 1.00 98.19 191 TRP A O 1
ATOM 1422 N N . GLN A 1 192 ? -3.051 -3.608 18.532 1.00 98.50 192 GLN A N 1
ATOM 1423 C CA . GLN A 1 192 ? -3.982 -4.203 19.484 1.00 98.50 192 GLN A CA 1
ATOM 1424 C C . GLN A 1 192 ? -5.199 -4.703 18.712 1.00 98.50 192 GLN A C 1
ATOM 1426 O O . GLN A 1 192 ? -5.916 -3.902 18.118 1.00 98.50 192 GLN A O 1
ATOM 1431 N N . LEU A 1 193 ? -5.405 -6.013 18.659 1.00 98.62 193 LEU A N 1
ATOM 1432 C CA . LEU A 1 193 ? -6.484 -6.640 17.904 1.00 98.62 193 LEU A CA 1
ATOM 1433 C C . LEU A 1 193 ? -7.770 -6.603 18.730 1.00 98.62 193 LEU A C 1
ATOM 1435 O O . LEU A 1 193 ? -7.840 -7.215 19.792 1.00 98.62 193 LEU A O 1
ATOM 1439 N N . ILE A 1 194 ? -8.784 -5.902 18.229 1.00 98.75 194 ILE A N 1
ATOM 1440 C CA . ILE A 1 194 ? -10.040 -5.637 18.953 1.00 98.75 194 ILE A CA 1
ATOM 1441 C C . ILE A 1 194 ? -11.239 -6.397 18.380 1.00 98.75 194 ILE A C 1
ATOM 1443 O O . ILE A 1 194 ? -12.271 -6.527 19.034 1.00 98.75 194 ILE A O 1
ATOM 1447 N N . GLY A 1 195 ? -11.100 -6.934 17.172 1.00 98.31 195 GLY A N 1
ATOM 1448 C CA . GLY A 1 195 ? -12.126 -7.723 16.512 1.00 98.31 195 GLY A CA 1
ATOM 1449 C C . GLY A 1 195 ? -11.657 -8.226 15.158 1.00 98.31 195 GLY A C 1
ATOM 1450 O O . GLY A 1 195 ? -10.501 -8.050 14.766 1.00 98.31 195 GLY A O 1
ATOM 1451 N N . ARG A 1 196 ? -12.569 -8.842 14.412 1.00 97.62 196 ARG A N 1
ATOM 1452 C CA . ARG A 1 196 ? -12.287 -9.395 13.087 1.00 97.62 196 ARG A CA 1
ATOM 1453 C C . ARG A 1 196 ? -13.485 -9.215 12.164 1.00 97.62 196 ARG A C 1
ATOM 1455 O O . ARG A 1 196 ? -14.620 -9.200 12.628 1.00 97.62 196 ARG A O 1
ATOM 1462 N N . THR A 1 197 ? -13.234 -9.073 10.867 1.00 96.25 197 THR A N 1
ATOM 1463 C CA . THR A 1 197 ? -14.244 -9.028 9.801 1.00 96.25 197 THR A CA 1
ATOM 1464 C C . THR A 1 197 ? -14.041 -10.167 8.810 1.00 96.25 197 THR A C 1
ATOM 1466 O O . THR A 1 197 ? -12.914 -10.633 8.638 1.00 96.25 197 THR A O 1
ATOM 1469 N N . SER A 1 198 ? -15.119 -10.574 8.131 1.00 92.69 198 SER A N 1
ATOM 1470 C CA . SER A 1 198 ? -15.060 -11.522 7.015 1.00 92.69 198 SER A CA 1
ATOM 1471 C C . SER A 1 198 ? -14.935 -10.905 5.631 1.00 92.69 198 SER A C 1
ATOM 1473 O O . SER A 1 198 ? -14.983 -11.594 4.611 1.00 92.69 198 SER A O 1
ATOM 1475 N N . LEU A 1 199 ? -14.743 -9.592 5.595 1.00 91.25 199 LEU A N 1
ATOM 1476 C CA . LEU A 1 199 ? -14.604 -8.837 4.369 1.00 91.25 199 LEU A CA 1
ATOM 1477 C C . LEU A 1 199 ? -13.275 -9.139 3.664 1.00 91.25 199 LEU A C 1
ATOM 1479 O O . LEU A 1 199 ? -12.203 -8.901 4.217 1.00 91.25 199 LEU A O 1
ATOM 1483 N N . GLU A 1 200 ? -13.340 -9.586 2.410 1.00 90.75 200 GLU A N 1
ATOM 1484 C CA . GLU A 1 200 ? -12.160 -9.668 1.544 1.00 90.75 200 GLU A CA 1
ATOM 1485 C C . GLU A 1 200 ? -11.769 -8.247 1.100 1.00 90.75 200 GLU A C 1
ATOM 1487 O O . GLU A 1 200 ? -12.527 -7.558 0.407 1.00 90.75 200 GLU A O 1
ATOM 1492 N N . LEU A 1 201 ? -10.605 -7.780 1.559 1.00 93.38 201 LEU A N 1
ATOM 1493 C CA . LEU A 1 201 ? -10.104 -6.426 1.285 1.00 93.38 201 LEU A CA 1
ATOM 1494 C C . LEU A 1 201 ? -9.215 -6.342 0.050 1.00 93.38 201 LEU A C 1
ATOM 1496 O O . LEU A 1 201 ? -9.133 -5.277 -0.565 1.00 93.38 201 LEU A O 1
ATOM 1500 N N . PHE A 1 202 ? -8.565 -7.446 -0.302 1.00 92.81 202 PHE A N 1
ATOM 1501 C CA . PHE A 1 202 ? -7.660 -7.536 -1.432 1.00 92.81 202 PHE A CA 1
ATOM 1502 C C . PHE A 1 202 ? -7.873 -8.853 -2.166 1.00 92.81 202 PHE A C 1
ATOM 1504 O O . PHE A 1 202 ? -7.827 -9.921 -1.558 1.00 92.81 202 PHE A O 1
ATOM 1511 N N . ASN A 1 203 ? -8.078 -8.753 -3.473 1.00 89.25 203 ASN A N 1
ATOM 1512 C CA . ASN A 1 203 ? -8.262 -9.870 -4.374 1.00 89.25 203 ASN A CA 1
ATOM 1513 C C . ASN A 1 203 ? -7.640 -9.527 -5.740 1.00 89.25 203 ASN A C 1
ATOM 1515 O O . ASN A 1 203 ? -8.183 -8.691 -6.462 1.00 89.25 203 ASN A O 1
ATOM 1519 N N . PRO A 1 204 ? -6.530 -10.174 -6.137 1.00 85.62 204 PRO A N 1
ATOM 1520 C CA . PRO A 1 204 ? -5.863 -9.880 -7.405 1.00 85.62 204 PRO A CA 1
ATOM 1521 C C . PRO A 1 204 ? -6.669 -10.313 -8.644 1.00 85.62 204 PRO A C 1
ATOM 1523 O O . PRO A 1 204 ? -6.271 -10.004 -9.760 1.00 85.62 204 PRO A O 1
ATOM 1526 N N . GLY A 1 205 ? -7.772 -11.051 -8.475 1.00 84.31 205 GLY A N 1
ATOM 1527 C CA . GLY A 1 205 ? -8.686 -11.427 -9.554 1.00 84.31 205 GLY A CA 1
ATOM 1528 C C . GLY A 1 205 ? -9.751 -10.375 -9.886 1.00 84.31 205 GLY A C 1
ATOM 1529 O O . GLY A 1 205 ? -10.523 -10.598 -10.818 1.00 84.31 205 GLY A O 1
ATOM 1530 N N . PHE A 1 206 ? -9.821 -9.266 -9.140 1.00 84.06 206 PHE A N 1
ATOM 1531 C CA . PHE A 1 206 ? -10.771 -8.172 -9.363 1.00 84.06 206 PHE A CA 1
ATOM 1532 C C . PHE A 1 206 ? -10.085 -6.908 -9.886 1.00 84.06 206 PHE A C 1
ATOM 1534 O O . PHE A 1 206 ? -8.907 -6.678 -9.628 1.00 84.06 206 PHE A O 1
ATOM 1541 N N . GLU A 1 207 ? -10.858 -6.069 -10.580 1.00 85.56 207 GLU A N 1
ATOM 1542 C CA . GLU A 1 207 ? -10.446 -4.739 -11.033 1.00 85.56 207 GLU A CA 1
ATOM 1543 C C . GLU A 1 207 ? -11.440 -3.690 -10.489 1.00 85.56 207 GLU A C 1
ATOM 1545 O O . GLU A 1 207 ? -12.604 -3.685 -10.907 1.00 85.56 207 GLU A O 1
ATOM 1550 N N . PRO A 1 208 ? -11.042 -2.831 -9.530 1.00 86.94 208 PRO A N 1
ATOM 1551 C CA . PRO A 1 208 ? -9.731 -2.782 -8.875 1.00 86.94 208 PRO A CA 1
ATOM 1552 C C . PRO A 1 208 ? -9.500 -3.955 -7.899 1.00 86.94 208 PRO A C 1
ATOM 1554 O O . PRO A 1 208 ? -10.466 -4.496 -7.350 1.00 86.94 208 PRO A O 1
ATOM 1557 N N . PRO A 1 209 ? -8.234 -4.312 -7.600 1.00 90.62 209 PRO A N 1
ATOM 1558 C CA . PRO A 1 209 ? -7.914 -5.464 -6.757 1.00 90.62 209 PRO A CA 1
ATOM 1559 C C . PRO A 1 209 ? -8.132 -5.205 -5.260 1.00 90.62 209 PRO A C 1
ATOM 1561 O O . PRO A 1 209 ? -8.047 -6.130 -4.455 1.00 90.62 209 PRO A O 1
ATOM 1564 N N . THR A 1 210 ? -8.399 -3.961 -4.849 1.00 93.44 210 THR A N 1
ATOM 1565 C CA . THR A 1 210 ? -8.724 -3.615 -3.460 1.00 93.44 210 THR A CA 1
ATOM 1566 C C . THR A 1 210 ? -10.170 -3.175 -3.312 1.00 93.44 210 THR A C 1
ATOM 1568 O O . THR A 1 210 ? -10.711 -2.399 -4.103 1.00 93.44 210 THR A O 1
ATOM 1571 N N . ARG A 1 211 ? -10.807 -3.628 -2.228 1.00 93.19 211 ARG A N 1
ATOM 1572 C CA . ARG A 1 211 ? -12.182 -3.238 -1.901 1.00 93.19 211 ARG A CA 1
ATOM 1573 C C . ARG A 1 211 ? -12.274 -1.775 -1.474 1.00 93.19 211 ARG A C 1
ATOM 1575 O O . ARG A 1 211 ? -13.255 -1.120 -1.816 1.00 93.19 211 ARG A O 1
ATOM 1582 N N . LEU A 1 212 ? -11.272 -1.278 -0.752 1.00 95.06 212 LEU A N 1
ATOM 1583 C CA . LEU A 1 212 ? -11.182 0.094 -0.249 1.00 95.06 212 LEU A CA 1
ATOM 1584 C C . LEU A 1 212 ? -10.109 0.881 -1.014 1.00 95.06 212 LEU A C 1
ATOM 1586 O O . LEU A 1 212 ? -9.123 0.307 -1.483 1.00 95.06 212 LEU A O 1
ATOM 1590 N N . ALA A 1 213 ? -10.299 2.194 -1.117 1.00 92.50 213 ALA A N 1
ATOM 1591 C CA . ALA A 1 213 ? -9.332 3.139 -1.666 1.00 92.50 213 ALA A CA 1
ATOM 1592 C C . ALA A 1 213 ? -9.236 4.397 -0.793 1.00 92.50 213 ALA A C 1
ATOM 1594 O O . ALA A 1 213 ? -10.134 4.687 -0.003 1.00 92.50 213 ALA A O 1
ATOM 1595 N N . ALA A 1 214 ? -8.159 5.167 -0.960 1.00 91.69 214 ALA A N 1
ATOM 1596 C CA . ALA A 1 214 ? -7.971 6.424 -0.244 1.00 91.69 214 ALA A CA 1
ATOM 1597 C C . ALA A 1 214 ? -9.156 7.389 -0.455 1.00 91.69 214 ALA A C 1
ATOM 1599 O O . ALA A 1 214 ? -9.545 7.715 -1.581 1.00 91.69 214 ALA A O 1
ATOM 1600 N N . GLY A 1 215 ? -9.713 7.852 0.662 1.00 91.69 215 GLY A N 1
ATOM 1601 C CA . GLY A 1 215 ? -10.880 8.718 0.753 1.00 91.69 215 GLY A CA 1
ATOM 1602 C C . GLY A 1 215 ? -12.236 8.034 0.713 1.00 91.69 215 GLY A C 1
ATOM 1603 O O . GLY A 1 215 ? -13.234 8.746 0.757 1.00 91.69 215 GLY A O 1
ATOM 1604 N N . ASP A 1 216 ? -12.296 6.705 0.628 1.00 94.50 216 ASP A N 1
ATOM 1605 C CA . ASP A 1 216 ? -13.533 5.984 0.921 1.00 94.50 216 ASP A CA 1
ATOM 1606 C C . ASP A 1 216 ? -13.900 6.158 2.409 1.00 94.50 216 ASP A C 1
ATOM 1608 O O . ASP A 1 216 ? -13.030 6.291 3.277 1.00 94.50 216 ASP A O 1
ATOM 1612 N N . GLU A 1 217 ? -15.196 6.146 2.701 1.00 96.00 217 GLU A N 1
ATOM 1613 C CA . GLU A 1 217 ? -15.742 6.214 4.054 1.00 96.00 217 GLU A CA 1
ATOM 1614 C C . GLU A 1 217 ? -16.002 4.805 4.586 1.00 96.00 217 GLU A C 1
ATOM 1616 O O . GLU A 1 217 ? -16.482 3.924 3.868 1.00 96.00 217 GLU A O 1
ATOM 1621 N N . VAL A 1 218 ? -15.703 4.583 5.863 1.00 97.88 218 VAL A N 1
ATOM 1622 C CA . VAL A 1 218 ? -15.866 3.290 6.527 1.00 97.88 218 VAL A CA 1
ATOM 1623 C C . VAL A 1 218 ? -16.698 3.459 7.792 1.00 97.88 218 VAL A C 1
ATOM 1625 O O . VAL A 1 218 ? -16.429 4.315 8.635 1.00 97.88 218 VAL A O 1
ATOM 1628 N N . LYS A 1 219 ? -17.696 2.588 7.943 1.00 98.12 219 LYS A N 1
ATOM 1629 C CA . LYS A 1 219 ? -18.480 2.428 9.165 1.00 98.12 219 LYS A CA 1
ATOM 1630 C C . LYS A 1 219 ? -18.394 0.987 9.636 1.00 98.12 219 LYS A C 1
ATOM 1632 O O . LYS A 1 219 ? -18.739 0.070 8.890 1.00 98.12 219 LYS A O 1
ATOM 1637 N N . PHE A 1 220 ? -17.961 0.771 10.871 1.00 98.50 220 PHE A N 1
ATOM 1638 C CA . PHE A 1 220 ? -17.996 -0.567 11.450 1.00 98.50 220 PHE A CA 1
ATOM 1639 C C . PHE A 1 220 ? -19.402 -0.886 11.959 1.00 98.50 220 PHE A C 1
ATOM 1641 O O . PHE A 1 220 ? -20.058 -0.052 12.577 1.00 98.50 220 PHE A O 1
ATOM 1648 N N . LYS A 1 221 ? -19.860 -2.111 11.708 1.00 97.88 221 LYS A N 1
ATOM 1649 C CA . LYS A 1 221 ? -21.126 -2.643 12.216 1.00 97.88 221 LYS A CA 1
ATOM 1650 C C . LYS A 1 221 ? -20.830 -3.835 13.114 1.00 97.88 221 LYS A C 1
ATOM 1652 O O . LYS A 1 221 ? -20.202 -4.789 12.664 1.00 97.88 221 LYS A O 1
ATOM 1657 N N . VAL A 1 222 ? -21.286 -3.785 14.360 1.00 98.12 222 VAL A N 1
ATOM 1658 C CA . VAL A 1 222 ? -21.152 -4.908 15.297 1.00 98.12 222 VAL A CA 1
ATOM 1659 C C . VAL A 1 222 ? -21.981 -6.091 14.790 1.00 98.12 222 VAL A C 1
ATOM 1661 O O . VAL A 1 222 ? -23.121 -5.913 14.355 1.00 98.12 222 VAL A O 1
ATOM 1664 N N . VAL A 1 223 ? -21.391 -7.284 14.810 1.00 96.94 223 VAL A N 1
ATOM 1665 C CA . VAL A 1 223 ? -22.078 -8.556 14.557 1.00 96.94 223 VAL A CA 1
ATOM 1666 C C . VAL A 1 223 ? -21.680 -9.570 15.624 1.00 96.94 223 VAL A C 1
ATOM 1668 O O . VAL A 1 223 ? -20.535 -9.571 16.070 1.00 96.94 223 VAL A O 1
ATOM 1671 N N . ASP A 1 224 ? -22.601 -10.458 15.990 1.00 93.38 224 ASP A N 1
ATOM 1672 C CA . ASP A 1 224 ? -22.355 -11.455 17.043 1.00 93.38 224 ASP A CA 1
ATOM 1673 C C . ASP A 1 224 ? -21.432 -12.589 16.583 1.00 93.38 224 ASP A C 1
ATOM 1675 O O . ASP A 1 224 ? -20.769 -13.234 17.392 1.00 93.38 224 ASP A O 1
ATOM 1679 N N . LYS A 1 225 ? -21.434 -12.882 15.276 1.00 89.94 225 LYS A N 1
ATOM 1680 C CA . LYS A 1 225 ? -20.664 -13.972 14.666 1.00 89.94 225 LYS A CA 1
ATOM 1681 C C . LYS A 1 225 ? -20.171 -13.580 13.280 1.00 89.94 225 LYS A C 1
ATOM 1683 O O . LYS A 1 225 ? -20.860 -12.886 12.530 1.00 89.94 225 LYS A O 1
ATOM 1688 N N . LEU A 1 226 ? -18.992 -14.079 12.918 1.00 85.25 226 LEU A N 1
ATOM 1689 C CA . LEU A 1 226 ? -18.480 -13.984 11.555 1.00 85.25 226 LEU A CA 1
ATOM 1690 C C . LEU A 1 226 ? -19.212 -14.946 10.619 1.00 85.25 226 LEU A C 1
ATOM 1692 O O . LEU A 1 226 ? -19.512 -16.083 10.985 1.00 85.25 226 LEU A O 1
ATOM 1696 N N . ALA A 1 227 ? -19.441 -14.507 9.381 1.00 75.75 227 ALA A N 1
ATOM 1697 C CA . ALA A 1 227 ? -19.838 -15.422 8.318 1.00 75.75 227 ALA A CA 1
ATOM 1698 C C . ALA A 1 227 ? -18.717 -16.448 8.084 1.00 75.75 227 ALA A C 1
ATOM 1700 O O . ALA A 1 227 ? -17.538 -16.094 8.124 1.00 75.75 227 ALA A O 1
ATOM 1701 N N . SER A 1 228 ? -19.084 -17.710 7.850 1.00 64.31 228 SER A N 1
ATOM 1702 C CA . SER A 1 228 ? -18.134 -18.787 7.561 1.00 64.31 228 SER A CA 1
ATOM 1703 C C . SER A 1 228 ? -18.102 -19.076 6.052 1.00 64.31 228 SER A C 1
ATOM 1705 O O . SER A 1 228 ? -19.175 -19.248 5.471 1.00 64.31 228 SER A O 1
ATOM 1707 N N . PRO A 1 229 ? -16.919 -19.157 5.408 1.00 61.66 229 PRO A N 1
ATOM 1708 C CA . PRO A 1 229 ? -15.583 -19.042 6.002 1.00 61.66 229 PRO A CA 1
ATOM 1709 C C . PRO A 1 229 ? -15.247 -17.620 6.457 1.00 61.66 229 PRO A C 1
ATOM 1711 O O . PRO A 1 229 ? -15.638 -16.649 5.814 1.00 61.66 229 PRO A O 1
ATOM 1714 N N . ALA A 1 230 ? -14.463 -17.521 7.537 1.00 55.47 230 ALA A N 1
ATOM 1715 C CA . ALA A 1 230 ? -14.146 -16.253 8.187 1.00 55.47 230 ALA A CA 1
ATOM 1716 C C . ALA A 1 230 ? -13.497 -15.224 7.256 1.00 55.47 230 ALA A C 1
ATOM 1718 O O . ALA A 1 230 ? -13.691 -14.062 7.519 1.00 55.47 230 ALA A O 1
ATOM 1719 N N . VAL A 1 231 ? -12.763 -15.613 6.208 1.00 60.53 231 VAL A N 1
ATOM 1720 C CA . VAL A 1 231 ? -12.473 -14.819 4.995 1.00 60.53 231 VAL A CA 1
ATOM 1721 C C . VAL A 1 231 ? -12.213 -15.841 3.890 1.00 60.53 231 VAL A C 1
ATOM 1723 O O . VAL A 1 231 ? -11.304 -16.663 4.021 1.00 60.53 231 VAL A O 1
ATOM 1726 N N . VAL A 1 232 ? -12.988 -15.821 2.805 1.00 57.25 232 VAL A N 1
ATOM 1727 C CA . VAL A 1 232 ? -12.648 -16.588 1.598 1.00 57.25 232 VAL A CA 1
ATOM 1728 C C . VAL A 1 232 ? -11.676 -15.740 0.797 1.00 57.25 232 VAL A C 1
ATOM 1730 O O . VAL A 1 232 ? -12.105 -14.881 0.038 1.00 57.25 232 VAL A O 1
ATOM 1733 N N . ILE A 1 233 ? -10.371 -15.955 0.984 1.00 58.75 233 ILE A N 1
ATOM 1734 C CA . ILE A 1 233 ? -9.395 -15.448 0.017 1.00 58.75 233 ILE A CA 1
ATOM 1735 C C . ILE A 1 233 ? -9.614 -16.287 -1.232 1.00 58.75 233 ILE A C 1
ATOM 1737 O O . ILE A 1 233 ? -9.344 -17.495 -1.218 1.00 58.75 233 ILE A O 1
ATOM 1741 N N . SER A 1 234 ? -10.155 -15.686 -2.290 1.00 56.31 234 SER A N 1
ATOM 1742 C CA . SER A 1 234 ? -10.236 -16.413 -3.552 1.00 56.31 234 SER A CA 1
ATOM 1743 C C . SER A 1 234 ? -8.811 -16.830 -3.923 1.00 56.31 234 SER A C 1
ATOM 1745 O O . SER A 1 234 ? -7.875 -16.030 -3.816 1.00 56.31 234 SER A O 1
ATOM 1747 N N . LYS A 1 235 ? -8.599 -18.110 -4.266 1.00 49.38 235 LYS A N 1
ATOM 1748 C CA . LYS A 1 235 ? -7.285 -18.534 -4.759 1.00 49.38 235 LYS A CA 1
ATOM 1749 C C . LYS A 1 235 ? -6.935 -17.566 -5.878 1.00 49.38 235 LYS A C 1
ATOM 1751 O O . LYS A 1 235 ? -7.718 -17.457 -6.824 1.00 49.38 235 LYS A O 1
ATOM 1756 N N . ALA A 1 236 ? -5.802 -16.866 -5.747 1.00 49.06 236 ALA A N 1
ATOM 1757 C CA . ALA A 1 236 ? -5.254 -16.098 -6.851 1.00 49.06 236 ALA A CA 1
ATOM 1758 C C . ALA A 1 236 ? -5.367 -17.004 -8.071 1.00 49.06 236 ALA A C 1
ATOM 1760 O O . ALA A 1 236 ? -4.964 -18.171 -7.990 1.00 49.06 236 ALA A O 1
ATOM 1761 N N . ARG A 1 237 ? -6.010 -16.522 -9.143 1.00 44.06 237 ARG A N 1
ATOM 1762 C CA . ARG A 1 237 ? -5.981 -17.241 -10.412 1.00 44.06 237 ARG A CA 1
ATOM 1763 C C . ARG A 1 237 ? -4.503 -17.534 -10.625 1.00 44.06 237 ARG A C 1
ATOM 1765 O O . ARG A 1 237 ? -3.725 -16.596 -10.789 1.00 44.06 237 ARG A O 1
ATOM 1772 N N . ALA A 1 238 ? -4.107 -18.808 -10.539 1.00 45.12 238 ALA A N 1
ATOM 1773 C CA . ALA A 1 238 ? -2.837 -19.213 -11.106 1.00 45.12 238 ALA A CA 1
ATOM 1774 C C . ALA A 1 238 ? -2.837 -18.572 -12.491 1.00 45.12 238 ALA A C 1
ATOM 1776 O O . ALA A 1 238 ? -3.876 -18.643 -13.162 1.00 45.12 238 ALA A O 1
ATOM 1777 N N . VAL A 1 239 ? -1.766 -17.854 -12.853 1.00 50.59 239 VAL A N 1
ATOM 1778 C CA . VAL A 1 239 ? -1.584 -17.366 -14.227 1.00 50.59 239 VAL A CA 1
ATOM 1779 C C . VAL A 1 239 ? -1.975 -18.542 -15.097 1.00 50.59 239 VAL A C 1
ATOM 1781 O O . VAL A 1 239 ? -1.383 -19.605 -14.922 1.00 50.59 239 VAL A O 1
ATOM 1784 N N . SER A 1 240 ? -3.104 -18.426 -15.810 1.00 40.91 240 SER A N 1
ATOM 1785 C CA . SER A 1 240 ? -3.882 -19.621 -16.116 1.00 40.91 240 SER A CA 1
ATOM 1786 C C . SER A 1 240 ? -2.974 -20.602 -16.823 1.00 40.91 240 SER A C 1
ATOM 1788 O O . SER A 1 240 ? -2.513 -20.309 -17.923 1.00 40.91 240 SER A O 1
ATOM 1790 N N . SER A 1 241 ? -2.780 -21.772 -16.227 1.00 41.47 241 SER A N 1
ATOM 1791 C CA . SER A 1 241 ? -2.384 -22.963 -16.952 1.00 41.47 241 SER A CA 1
ATOM 1792 C C . SER A 1 241 ? -3.574 -23.406 -17.808 1.00 41.47 241 SER A C 1
ATOM 1794 O O . SER A 1 241 ? -4.016 -24.550 -17.746 1.00 41.47 241 SER A O 1
ATOM 1796 N N . ARG A 1 242 ? -4.119 -22.507 -18.644 1.00 41.81 242 ARG A N 1
ATOM 1797 C CA . ARG A 1 242 ? -4.378 -22.958 -20.001 1.00 41.81 242 ARG A CA 1
ATOM 1798 C C . ARG A 1 242 ? -2.999 -23.413 -20.410 1.00 41.81 242 ARG A C 1
ATOM 1800 O O . ARG A 1 242 ? -2.168 -22.538 -20.603 1.00 41.81 242 ARG A O 1
ATOM 1807 N N . GLU A 1 243 ? -2.722 -24.715 -20.339 1.00 46.41 243 GLU A N 1
ATOM 1808 C CA . GLU A 1 243 ? -1.624 -25.280 -21.103 1.00 46.41 243 GLU A CA 1
ATOM 1809 C C . GLU A 1 243 ? -1.891 -24.746 -22.500 1.00 46.41 243 GLU A C 1
ATOM 1811 O O . GLU A 1 243 ? -2.869 -25.150 -23.136 1.00 46.41 243 GLU A O 1
ATOM 1816 N N . PRO A 1 244 ? -1.149 -23.729 -22.954 1.00 46.94 244 PRO A N 1
ATOM 1817 C CA . PRO A 1 244 ? -1.141 -23.489 -24.369 1.00 46.94 244 PRO A CA 1
ATOM 1818 C C . PRO A 1 244 ? -0.530 -24.784 -24.927 1.00 46.94 244 PRO A C 1
ATOM 1820 O O . PRO A 1 244 ? 0.184 -25.498 -24.215 1.00 46.94 244 PRO A O 1
ATOM 1823 N N . GLU A 1 245 ? -0.707 -25.090 -26.200 1.00 51.78 245 GLU A N 1
ATOM 1824 C CA . GLU A 1 245 ? 0.128 -26.104 -26.861 1.00 51.78 245 GLU A CA 1
ATOM 1825 C C . GLU A 1 245 ? 1.622 -25.678 -26.931 1.00 51.78 245 GLU A C 1
ATOM 1827 O O . GLU A 1 245 ? 2.346 -25.988 -27.869 1.00 51.78 245 GLU A O 1
ATOM 1832 N N . LEU A 1 246 ? 2.103 -24.906 -25.955 1.00 54.28 246 LEU A N 1
ATOM 1833 C CA . LEU A 1 246 ? 3.485 -24.552 -25.732 1.00 54.28 246 LEU A CA 1
ATOM 1834 C C . LEU A 1 246 ? 4.161 -25.790 -25.149 1.00 54.28 246 LEU A C 1
ATOM 1836 O O . LEU A 1 246 ? 3.890 -26.200 -24.020 1.00 54.28 246 LEU A O 1
ATOM 1840 N N . GLY A 1 247 ? 5.020 -26.407 -25.958 1.00 58.16 247 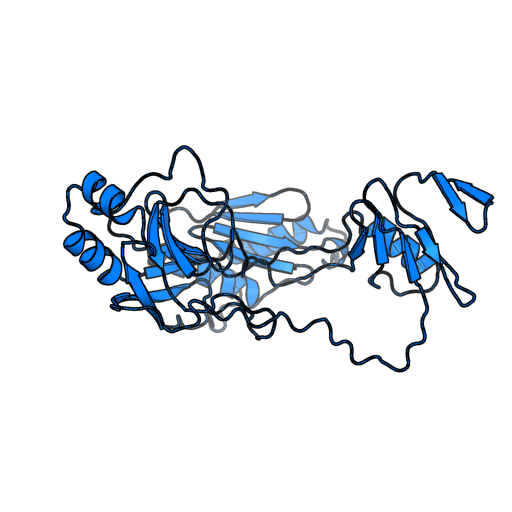GLY A N 1
ATOM 1841 C CA . GLY A 1 247 ? 5.808 -27.567 -25.564 1.00 58.16 247 GLY A CA 1
ATOM 1842 C C . GLY A 1 247 ? 6.596 -27.341 -24.268 1.00 58.16 247 GLY A C 1
ATOM 1843 O O . GLY A 1 247 ? 6.773 -26.228 -23.777 1.00 58.16 247 GLY A O 1
ATOM 1844 N N . ARG A 1 248 ? 7.110 -28.422 -23.683 1.00 67.31 248 ARG A N 1
ATOM 1845 C CA . ARG A 1 248 ? 8.013 -28.322 -22.529 1.00 67.31 248 ARG A CA 1
ATOM 1846 C C . ARG A 1 248 ? 9.339 -27.710 -22.988 1.00 67.31 248 ARG A C 1
ATOM 1848 O O . ARG A 1 248 ? 10.133 -28.408 -23.604 1.00 67.31 248 ARG A O 1
ATOM 1855 N N . TYR A 1 249 ? 9.573 -26.427 -22.709 1.00 79.31 249 TYR A N 1
ATOM 1856 C CA . TYR A 1 249 ? 10.807 -25.730 -23.112 1.00 79.31 249 TYR A CA 1
ATOM 1857 C C . TYR A 1 249 ? 11.921 -25.804 -22.061 1.00 79.31 249 TYR A C 1
ATOM 1859 O O . TYR A 1 249 ? 13.094 -25.820 -22.416 1.00 79.31 249 TYR A O 1
ATOM 1867 N N . CYS A 1 250 ? 11.576 -25.873 -20.774 1.00 86.56 250 CYS A N 1
ATOM 1868 C CA . CYS A 1 250 ? 12.535 -25.906 -19.673 1.00 86.56 250 CYS A CA 1
ATOM 1869 C C . CYS A 1 250 ? 11.952 -26.681 -18.491 1.00 86.56 250 CYS A C 1
ATOM 1871 O O . CYS A 1 250 ? 10.781 -26.522 -18.145 1.00 86.56 250 CYS A O 1
ATOM 1873 N N . GLU A 1 251 ? 12.775 -27.514 -17.869 1.00 90.88 251 GLU A N 1
ATOM 1874 C CA . GLU A 1 251 ? 12.434 -28.280 -16.682 1.00 90.88 251 GLU A CA 1
ATOM 1875 C C . GLU A 1 251 ? 13.376 -27.936 -15.531 1.00 90.88 251 GLU A C 1
ATOM 1877 O O . GLU A 1 251 ? 14.599 -27.920 -15.683 1.00 90.88 251 GLU A O 1
ATOM 1882 N N . VAL A 1 252 ? 12.805 -27.712 -14.349 1.00 92.50 252 VAL A N 1
ATOM 1883 C CA . VAL A 1 252 ? 13.574 -27.496 -13.122 1.00 92.50 252 VAL A CA 1
ATOM 1884 C C . VAL A 1 252 ? 13.926 -28.858 -12.525 1.00 92.50 252 VAL A C 1
ATOM 1886 O O . VAL A 1 252 ? 13.078 -29.515 -11.928 1.00 92.50 252 VAL A O 1
ATOM 1889 N N . VAL A 1 253 ? 15.181 -29.284 -12.683 1.00 93.62 253 VAL A N 1
ATOM 1890 C CA . VAL A 1 253 ? 15.699 -30.538 -12.102 1.00 93.62 253 VAL A CA 1
ATOM 1891 C C . VAL A 1 253 ? 15.971 -30.361 -10.609 1.00 93.62 253 VAL A C 1
ATOM 1893 O O . VAL A 1 253 ? 15.689 -31.247 -9.806 1.00 93.62 253 VAL A O 1
ATOM 1896 N N . LYS A 1 254 ? 16.511 -29.198 -10.232 1.00 92.75 254 LYS A N 1
ATOM 1897 C CA . LYS A 1 254 ? 16.747 -28.802 -8.840 1.00 92.75 254 LYS A CA 1
ATOM 1898 C C . LYS A 1 254 ? 16.472 -27.310 -8.692 1.00 92.75 254 LYS A C 1
ATOM 1900 O O . LYS A 1 254 ? 16.981 -26.517 -9.479 1.00 92.75 254 LYS A O 1
ATOM 1905 N N . ALA A 1 255 ? 15.687 -26.932 -7.688 1.00 94.31 255 ALA A N 1
ATOM 1906 C CA . ALA A 1 255 ? 15.419 -25.528 -7.388 1.00 94.31 255 ALA A CA 1
ATOM 1907 C C . ALA A 1 255 ? 16.678 -24.810 -6.865 1.00 94.31 255 ALA A C 1
ATOM 1909 O O . ALA A 1 255 ? 17.492 -25.413 -6.160 1.00 94.31 255 ALA A O 1
ATOM 1910 N N . GLY A 1 256 ? 16.814 -23.527 -7.210 1.00 91.19 256 GLY A N 1
ATOM 1911 C CA . GLY A 1 256 ? 17.778 -22.618 -6.587 1.00 91.19 256 GLY A CA 1
ATOM 1912 C C . GLY A 1 256 ? 17.315 -22.151 -5.201 1.00 91.19 256 GLY A C 1
ATOM 1913 O O . GLY A 1 256 ? 16.256 -22.562 -4.725 1.00 91.19 256 GLY A O 1
ATOM 1914 N N . LEU A 1 257 ? 18.092 -21.272 -4.559 1.00 92.25 257 LEU A N 1
ATOM 1915 C CA . LEU A 1 257 ? 17.747 -20.709 -3.243 1.00 92.25 257 LEU A CA 1
ATOM 1916 C C . LEU A 1 257 ? 16.474 -19.851 -3.314 1.00 92.25 257 LEU A C 1
ATOM 1918 O O . LEU A 1 257 ? 15.549 -20.038 -2.528 1.00 92.25 257 LEU A O 1
ATOM 1922 N N . LEU A 1 258 ? 16.441 -18.918 -4.267 1.00 92.19 258 LEU A N 1
ATOM 1923 C CA . LEU A 1 258 ? 15.284 -18.086 -4.583 1.00 92.19 258 LEU A CA 1
ATOM 1924 C C . LEU A 1 258 ? 15.317 -17.760 -6.078 1.00 92.19 258 LEU A C 1
ATOM 1926 O O . LEU A 1 258 ? 15.829 -16.727 -6.502 1.00 92.19 258 LEU A O 1
ATOM 1930 N N . THR A 1 259 ? 14.820 -18.692 -6.888 1.00 93.50 259 THR A N 1
ATOM 1931 C CA . THR A 1 259 ? 14.631 -18.468 -8.324 1.00 93.50 259 THR A CA 1
ATOM 1932 C C . THR A 1 259 ? 13.210 -17.991 -8.569 1.00 93.50 259 THR A C 1
ATOM 1934 O O . THR A 1 259 ? 12.256 -18.686 -8.216 1.00 93.50 259 THR A O 1
ATOM 1937 N N . THR A 1 260 ? 13.062 -16.821 -9.181 1.00 94.38 260 THR A N 1
ATOM 1938 C CA . THR A 1 260 ? 11.756 -16.222 -9.476 1.00 94.38 260 THR A CA 1
ATOM 1939 C C . THR A 1 260 ? 11.639 -15.875 -10.952 1.00 94.38 260 THR A C 1
ATOM 1941 O O . THR A 1 260 ? 12.640 -15.658 -11.627 1.00 94.38 260 THR A O 1
ATOM 1944 N N . VAL A 1 261 ? 10.409 -15.853 -11.466 1.00 94.75 261 VAL A N 1
ATOM 1945 C CA . VAL A 1 261 ? 10.123 -15.310 -12.797 1.00 94.75 261 VAL A CA 1
ATOM 1946 C C . VAL A 1 261 ? 9.856 -13.822 -12.627 1.00 94.75 261 VAL A C 1
ATOM 1948 O O . VAL A 1 261 ? 8.932 -13.460 -11.896 1.00 94.75 261 VAL A O 1
ATOM 1951 N N . GLN A 1 262 ? 10.660 -12.983 -13.272 1.00 95.69 262 GLN A N 1
ATOM 1952 C CA . GLN A 1 262 ? 10.577 -11.529 -13.162 1.00 95.69 262 GLN A CA 1
ATOM 1953 C C . GLN A 1 262 ? 10.474 -10.888 -14.540 1.00 95.69 262 GLN A C 1
ATOM 1955 O O . GLN A 1 262 ? 11.165 -11.291 -15.468 1.00 95.69 262 GLN A O 1
ATOM 1960 N N . ASP A 1 263 ? 9.626 -9.878 -14.662 1.00 94.25 263 ASP A N 1
ATOM 1961 C CA . ASP A 1 263 ? 9.534 -8.984 -15.814 1.00 94.25 263 ASP A CA 1
ATOM 1962 C C . ASP A 1 263 ? 9.914 -7.552 -15.383 1.00 94.25 263 ASP A C 1
ATOM 1964 O O . ASP A 1 263 ? 10.681 -7.361 -14.436 1.00 94.25 263 ASP A O 1
ATOM 1968 N N . LEU A 1 264 ? 9.380 -6.528 -16.054 1.00 90.06 264 LEU A N 1
ATOM 1969 C CA . LEU A 1 264 ? 9.589 -5.120 -15.687 1.00 90.06 264 LEU A CA 1
ATOM 1970 C C . LEU A 1 264 ? 8.840 -4.686 -14.415 1.00 90.06 264 LEU A C 1
ATOM 1972 O O . LEU A 1 264 ? 8.912 -3.517 -14.029 1.00 90.06 264 LEU A O 1
ATOM 1976 N N . GLY A 1 265 ? 8.097 -5.592 -13.781 1.00 91.75 265 GLY A N 1
ATOM 1977 C CA . GLY A 1 265 ? 7.297 -5.312 -12.604 1.00 91.75 265 GLY A CA 1
ATOM 1978 C C . GLY A 1 265 ? 5.944 -4.675 -12.922 1.00 91.75 265 GLY A C 1
ATOM 1979 O O . GLY A 1 265 ? 5.509 -4.514 -14.062 1.00 91.75 265 GLY A O 1
ATOM 1980 N N . ARG A 1 266 ? 5.239 -4.318 -11.852 1.00 90.81 266 ARG A N 1
ATOM 1981 C CA . ARG A 1 266 ? 3.881 -3.777 -11.854 1.00 90.81 266 ARG A CA 1
ATOM 1982 C C . ARG A 1 266 ? 3.929 -2.271 -11.672 1.00 90.81 266 ARG A C 1
ATOM 1984 O O . ARG A 1 266 ? 4.568 -1.769 -10.751 1.00 90.81 266 ARG A O 1
ATOM 1991 N N . ARG A 1 267 ? 3.193 -1.566 -12.523 1.00 89.56 267 ARG A N 1
ATOM 1992 C CA . ARG A 1 267 ? 3.096 -0.105 -12.544 1.00 89.56 267 ARG A CA 1
ATOM 1993 C C . ARG A 1 267 ? 1.652 0.320 -12.308 1.00 89.56 267 ARG A C 1
ATOM 1995 O O . ARG A 1 267 ? 0.739 -0.339 -12.797 1.00 89.56 267 ARG A O 1
ATOM 2002 N N . GLY A 1 268 ? 1.452 1.424 -11.602 1.00 88.69 268 GLY A N 1
ATOM 2003 C CA . GLY A 1 268 ? 0.140 2.009 -11.317 1.00 88.69 268 GLY A CA 1
ATOM 2004 C C . GLY A 1 268 ? -0.606 1.376 -10.139 1.00 88.69 268 GLY A C 1
ATOM 2005 O O . GLY A 1 268 ? -1.797 1.636 -9.972 1.00 88.69 268 GLY A O 1
ATOM 2006 N N . PHE A 1 269 ? 0.057 0.547 -9.326 1.00 91.19 269 PHE A N 1
ATOM 2007 C CA . PHE A 1 269 ? -0.578 -0.162 -8.208 1.00 91.19 269 PHE A CA 1
ATOM 2008 C C . PHE A 1 269 ? -0.012 0.213 -6.829 1.00 91.19 269 PHE A C 1
ATOM 2010 O O . PHE A 1 269 ? -0.488 -0.299 -5.807 1.00 91.19 269 PHE A O 1
ATOM 2017 N N . ALA A 1 270 ? 0.955 1.131 -6.752 1.00 92.81 270 ALA A N 1
ATOM 2018 C CA . ALA A 1 270 ? 1.514 1.544 -5.463 1.00 92.81 270 ALA A CA 1
ATOM 2019 C C . ALA A 1 270 ? 0.454 2.210 -4.568 1.00 92.81 270 ALA A C 1
ATOM 2021 O O . ALA A 1 270 ? 0.435 1.985 -3.358 1.00 92.81 270 ALA A O 1
ATOM 2022 N N . ALA A 1 271 ? -0.501 2.939 -5.163 1.00 91.56 271 ALA A N 1
ATOM 2023 C CA . ALA A 1 271 ? -1.616 3.570 -4.447 1.00 91.56 271 ALA A CA 1
ATOM 2024 C C . ALA A 1 271 ? -2.570 2.575 -3.755 1.00 91.56 271 ALA A C 1
ATOM 2026 O O . ALA A 1 271 ? -3.361 2.973 -2.900 1.00 91.56 271 ALA A O 1
ATOM 2027 N N . VAL A 1 272 ? -2.495 1.286 -4.106 1.00 92.50 272 VAL A N 1
ATOM 2028 C CA . VAL A 1 272 ? -3.254 0.198 -3.470 1.00 92.50 272 VAL A CA 1
ATOM 2029 C C . VAL A 1 272 ? -2.363 -0.751 -2.655 1.00 92.50 272 VAL A C 1
ATOM 2031 O O . VAL A 1 272 ? -2.811 -1.810 -2.211 1.00 92.50 272 VAL A O 1
ATOM 2034 N N . GLY A 1 273 ? -1.108 -0.360 -2.409 1.00 92.69 273 GLY A N 1
ATOM 2035 C CA . GLY A 1 273 ? -0.160 -1.091 -1.569 1.00 92.69 273 GLY A CA 1
ATOM 2036 C C . GLY A 1 273 ? 0.483 -2.310 -2.237 1.00 92.69 273 GLY A C 1
ATOM 2037 O O . GLY A 1 273 ? 1.042 -3.151 -1.531 1.00 92.69 273 GLY A O 1
ATOM 2038 N N . ILE A 1 274 ? 0.397 -2.444 -3.566 1.00 92.75 274 ILE A N 1
ATOM 2039 C CA . ILE A 1 274 ? 1.082 -3.508 -4.313 1.00 92.75 274 ILE A CA 1
ATOM 2040 C C . ILE A 1 274 ? 2.485 -3.021 -4.672 1.00 92.75 274 ILE A C 1
ATOM 2042 O O . ILE A 1 274 ? 2.647 -1.980 -5.302 1.00 92.75 274 ILE A O 1
ATOM 2046 N N . ALA A 1 275 ? 3.500 -3.789 -4.275 1.00 90.00 275 ALA A N 1
ATOM 2047 C CA . ALA A 1 275 ? 4.883 -3.513 -4.643 1.00 90.00 275 ALA A CA 1
ATOM 2048 C C . ALA A 1 275 ? 5.095 -3.657 -6.159 1.00 90.00 275 ALA A C 1
ATOM 2050 O O . ALA A 1 275 ? 4.474 -4.518 -6.796 1.00 90.00 275 ALA A O 1
ATOM 2051 N N . SER A 1 276 ? 6.023 -2.874 -6.711 1.00 89.19 276 SER A N 1
ATOM 2052 C CA . SER A 1 276 ? 6.407 -2.958 -8.122 1.00 89.19 276 SER A CA 1
ATOM 2053 C C . SER A 1 276 ? 6.854 -4.376 -8.486 1.00 89.19 276 SER A C 1
ATOM 2055 O O . SER A 1 276 ? 6.334 -4.964 -9.428 1.00 89.19 276 SER A O 1
ATOM 2057 N N . GLY A 1 277 ? 7.716 -4.996 -7.676 1.00 91.38 277 GLY A N 1
ATOM 2058 C CA . GLY A 1 277 ? 8.371 -6.244 -8.077 1.00 91.38 277 GLY A CA 1
ATOM 2059 C C . GLY A 1 277 ? 9.207 -6.021 -9.339 1.00 91.38 277 GLY A C 1
ATOM 2060 O O . GLY A 1 277 ? 9.727 -4.923 -9.523 1.00 91.38 277 GLY A O 1
ATOM 2061 N N . GLY A 1 278 ? 9.279 -7.034 -10.201 1.00 93.44 278 GLY A N 1
ATOM 2062 C CA . GLY A 1 278 ? 10.145 -7.010 -11.375 1.00 93.44 278 GLY A CA 1
ATOM 2063 C C . GLY A 1 278 ? 11.575 -7.410 -11.031 1.00 93.44 278 GLY A C 1
ATOM 2064 O O . GLY A 1 278 ? 11.891 -7.686 -9.869 1.00 93.44 278 GLY A O 1
ATOM 2065 N N . ALA A 1 279 ? 12.419 -7.470 -12.058 1.00 93.94 279 ALA A N 1
ATOM 2066 C CA . ALA A 1 279 ? 13.826 -7.809 -11.894 1.00 93.94 279 ALA A CA 1
ATOM 2067 C C . ALA A 1 279 ? 14.522 -6.763 -11.015 1.00 93.94 279 ALA A C 1
ATOM 2069 O O . ALA A 1 279 ? 14.337 -5.558 -11.197 1.00 93.94 279 ALA A O 1
ATOM 2070 N N . LEU A 1 280 ? 15.330 -7.231 -10.067 1.00 93.12 280 LEU A N 1
ATOM 2071 C CA . LEU A 1 280 ? 16.118 -6.385 -9.179 1.00 93.12 280 LEU A CA 1
ATOM 2072 C C . LEU A 1 280 ? 17.214 -5.637 -9.950 1.00 93.12 280 LEU A C 1
ATOM 2074 O O . LEU A 1 280 ? 17.506 -4.487 -9.630 1.00 93.12 280 LEU A O 1
ATOM 2078 N N . ASP A 1 281 ? 17.773 -6.275 -10.984 1.00 92.94 281 ASP A N 1
ATOM 2079 C CA . ASP A 1 281 ? 18.609 -5.639 -12.006 1.00 92.94 281 ASP A CA 1
ATOM 2080 C C . ASP A 1 281 ? 17.867 -5.636 -13.359 1.00 92.94 281 ASP A C 1
ATOM 2082 O O . ASP A 1 281 ? 18.017 -6.560 -14.173 1.00 92.94 281 ASP A O 1
ATOM 2086 N N . PRO A 1 282 ? 17.024 -4.617 -13.615 1.00 91.75 282 PRO A N 1
ATOM 2087 C CA . PRO A 1 282 ? 16.238 -4.549 -14.842 1.00 91.75 282 PRO A CA 1
ATOM 2088 C C . PRO A 1 282 ?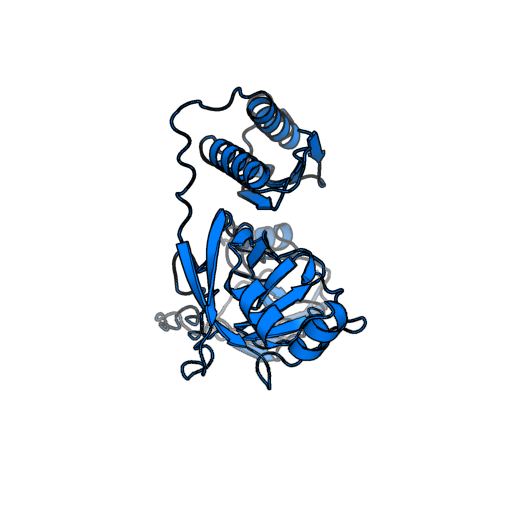 17.108 -4.341 -16.090 1.00 91.75 282 PRO A C 1
ATOM 2090 O O . PRO A 1 282 ? 16.688 -4.707 -17.189 1.00 91.75 282 PRO A O 1
ATOM 2093 N N . TRP A 1 283 ? 18.321 -3.797 -15.944 1.00 92.44 283 TRP A N 1
ATOM 2094 C CA . TRP A 1 283 ? 19.237 -3.567 -17.061 1.00 92.44 283 TRP A CA 1
ATOM 2095 C C . TRP A 1 283 ? 19.887 -4.865 -17.513 1.00 92.44 283 TRP A C 1
ATOM 2097 O O . TRP A 1 283 ? 19.864 -5.167 -18.707 1.00 92.44 283 TRP A O 1
ATOM 2107 N N . ALA A 1 284 ? 20.396 -5.671 -16.577 1.00 94.00 284 ALA A N 1
ATOM 2108 C CA . ALA A 1 284 ? 20.898 -7.002 -16.899 1.00 94.00 284 ALA A CA 1
ATOM 2109 C C . ALA A 1 284 ? 19.797 -7.857 -17.535 1.00 94.00 284 ALA A C 1
ATOM 2111 O O . ALA A 1 284 ? 20.025 -8.446 -18.590 1.00 94.00 284 ALA A O 1
ATOM 2112 N N . ALA A 1 285 ? 18.586 -7.860 -16.965 1.00 95.06 285 ALA A N 1
ATOM 2113 C CA . ALA A 1 285 ? 17.446 -8.579 -17.536 1.00 95.06 285 ALA A CA 1
ATOM 2114 C C . ALA A 1 285 ? 17.143 -8.142 -18.983 1.00 95.06 285 ALA A C 1
ATOM 2116 O O . ALA A 1 285 ? 16.992 -8.989 -19.868 1.00 95.06 285 ALA A O 1
ATOM 2117 N N . ALA A 1 286 ? 17.123 -6.831 -19.250 1.00 95.25 286 ALA A N 1
ATOM 2118 C CA . ALA A 1 286 ? 16.914 -6.296 -20.592 1.00 95.25 286 ALA A CA 1
ATOM 2119 C C . ALA A 1 286 ? 18.031 -6.698 -21.568 1.00 95.25 286 ALA A C 1
ATOM 2121 O O . ALA A 1 286 ? 17.736 -7.118 -22.688 1.00 95.25 286 ALA A O 1
ATOM 2122 N N . VAL A 1 287 ? 19.299 -6.628 -21.149 1.00 95.25 287 VAL A N 1
ATOM 2123 C CA . VAL A 1 287 ? 20.450 -7.069 -21.957 1.00 95.25 287 VAL A CA 1
ATOM 2124 C C . VAL A 1 287 ? 20.356 -8.561 -22.272 1.00 95.25 287 VAL A C 1
ATOM 2126 O O . VAL A 1 287 ? 20.533 -8.947 -23.426 1.00 95.25 287 VAL A O 1
ATOM 2129 N N . GLY A 1 288 ? 20.029 -9.395 -21.282 1.00 94.00 288 GLY A N 1
ATOM 2130 C CA . GLY A 1 288 ? 19.862 -10.838 -21.466 1.00 94.00 288 GLY A CA 1
ATOM 2131 C C . GLY A 1 288 ? 18.761 -11.168 -22.470 1.00 94.00 288 GLY A C 1
ATOM 2132 O O . GLY A 1 288 ? 18.968 -11.989 -23.361 1.00 94.00 288 GLY A O 1
ATOM 2133 N N . ASN A 1 289 ? 17.625 -10.472 -22.382 1.00 96.94 289 ASN A N 1
ATOM 2134 C CA . ASN A 1 289 ? 16.549 -10.591 -23.361 1.00 96.94 289 ASN A CA 1
ATOM 2135 C C . ASN A 1 289 ? 17.002 -10.197 -24.771 1.00 96.94 289 ASN A C 1
ATOM 2137 O O . ASN A 1 289 ? 16.827 -10.976 -25.708 1.00 96.94 289 ASN A O 1
ATOM 2141 N N . LEU A 1 290 ? 17.620 -9.024 -24.927 1.00 96.75 290 LEU A N 1
ATOM 2142 C CA . LEU A 1 290 ? 18.083 -8.540 -26.230 1.00 96.75 290 LEU A CA 1
ATOM 2143 C C . LEU A 1 290 ? 19.128 -9.476 -26.855 1.00 96.75 290 LEU A C 1
ATOM 2145 O O . LEU A 1 290 ? 19.078 -9.724 -28.059 1.00 96.75 290 LEU A O 1
ATOM 2149 N N . ALA A 1 291 ? 20.028 -10.047 -26.048 1.00 95.94 291 ALA A N 1
ATOM 2150 C CA . ALA A 1 291 ? 21.067 -10.971 -26.504 1.00 95.94 291 ALA A CA 1
ATOM 2151 C C . ALA A 1 291 ? 20.510 -12.264 -27.128 1.00 95.94 291 ALA A C 1
ATOM 2153 O O . ALA A 1 291 ? 21.171 -12.868 -27.972 1.00 95.94 291 ALA A O 1
ATOM 2154 N N . VAL A 1 292 ? 19.296 -12.678 -26.747 1.00 94.75 292 VAL A N 1
ATOM 2155 C CA . VAL A 1 292 ? 18.600 -13.839 -27.332 1.00 94.75 292 VAL A CA 1
ATOM 2156 C C . VAL A 1 292 ? 17.462 -13.449 -28.283 1.00 94.75 292 VAL A C 1
ATOM 2158 O O . VAL A 1 292 ? 16.711 -14.314 -28.724 1.00 94.75 292 VAL A O 1
ATOM 2161 N N . GLY A 1 293 ? 17.338 -12.160 -28.623 1.00 95.81 293 GLY A N 1
ATOM 2162 C CA . GLY A 1 293 ? 16.334 -11.647 -29.561 1.00 95.81 293 GLY A CA 1
ATOM 2163 C C . GLY A 1 293 ? 14.940 -11.409 -28.968 1.00 95.81 293 GLY A C 1
ATOM 2164 O O . GLY A 1 293 ? 13.994 -11.178 -29.721 1.00 95.81 293 GLY A O 1
ATOM 2165 N N . ASN A 1 294 ? 14.790 -11.440 -27.642 1.00 95.81 294 ASN A N 1
ATOM 2166 C CA . ASN A 1 294 ? 13.532 -11.123 -26.967 1.00 95.81 294 ASN A CA 1
ATOM 2167 C C . ASN A 1 294 ? 13.332 -9.602 -26.819 1.00 95.81 294 ASN A C 1
ATOM 2169 O O . ASN A 1 294 ? 14.306 -8.844 -26.757 1.00 95.81 294 ASN A O 1
ATOM 2173 N N . PRO A 1 295 ? 12.078 -9.130 -26.659 1.00 96.62 295 PRO A N 1
ATOM 2174 C CA . PRO A 1 295 ? 11.814 -7.778 -26.176 1.00 96.62 295 PRO A CA 1
ATOM 2175 C C . PRO A 1 295 ? 12.475 -7.543 -24.806 1.00 96.62 295 PRO A C 1
ATOM 2177 O O . PRO A 1 295 ? 12.437 -8.442 -23.963 1.00 96.62 295 PRO A O 1
ATOM 2180 N N . PRO A 1 296 ? 13.004 -6.338 -24.517 1.00 94.62 296 PRO A N 1
ATOM 2181 C CA . PRO A 1 296 ? 13.763 -6.073 -23.289 1.00 94.62 296 PRO A CA 1
ATOM 2182 C C . PRO A 1 296 ? 12.956 -6.310 -22.002 1.00 94.62 296 PRO A C 1
ATOM 2184 O O . PRO A 1 296 ? 13.529 -6.645 -20.973 1.00 94.62 296 PRO A O 1
ATOM 2187 N N . GLY A 1 297 ? 11.627 -6.180 -22.062 1.00 93.31 297 GLY A N 1
ATOM 2188 C CA . GLY A 1 297 ? 10.730 -6.414 -20.930 1.00 93.31 297 GLY A CA 1
ATOM 2189 C C . GLY A 1 297 ? 10.156 -7.825 -20.806 1.00 93.31 297 GLY A C 1
ATOM 2190 O O . GLY A 1 297 ? 9.230 -8.016 -20.021 1.00 93.31 297 GLY A O 1
ATOM 2191 N N . ALA A 1 298 ? 10.625 -8.792 -21.600 1.00 95.25 298 ALA A N 1
ATOM 2192 C CA . ALA A 1 298 ? 10.164 -10.171 -21.486 1.00 95.25 298 ALA A CA 1
ATOM 2193 C C . ALA A 1 298 ? 10.569 -10.785 -20.133 1.00 95.25 298 ALA A C 1
ATOM 2195 O O . ALA A 1 298 ? 11.584 -10.415 -19.543 1.00 95.25 298 ALA A O 1
ATOM 2196 N N . ALA A 1 299 ? 9.766 -11.726 -19.637 1.00 95.69 299 ALA A N 1
ATOM 2197 C CA . ALA A 1 299 ? 10.026 -12.357 -18.351 1.00 95.69 299 ALA A CA 1
ATOM 2198 C C . ALA A 1 299 ? 11.296 -13.225 -18.391 1.00 95.69 299 ALA A C 1
ATOM 2200 O O . ALA A 1 299 ? 11.487 -14.020 -19.312 1.00 95.69 299 ALA A O 1
ATOM 2201 N N . VAL A 1 300 ? 12.127 -13.108 -17.357 1.00 94.69 300 VAL A N 1
ATOM 2202 C CA . VAL A 1 300 ? 13.380 -13.850 -17.168 1.00 94.69 300 VAL A CA 1
ATOM 2203 C C . VAL A 1 300 ? 13.349 -14.656 -15.869 1.00 94.69 300 VAL A C 1
ATOM 2205 O O . VAL A 1 300 ? 12.496 -14.442 -15.005 1.00 94.69 300 VAL A O 1
ATOM 2208 N N . LEU A 1 301 ? 14.292 -15.589 -15.716 1.00 94.75 301 LEU A N 1
ATOM 2209 C CA . LEU A 1 301 ? 14.566 -16.232 -14.431 1.00 94.75 301 LEU A CA 1
ATOM 2210 C C . LEU A 1 301 ? 15.598 -15.410 -13.659 1.00 94.75 301 LEU A C 1
ATOM 2212 O O . LEU A 1 301 ? 16.771 -15.386 -14.022 1.00 94.75 301 LEU A O 1
ATOM 2216 N N . GLU A 1 302 ? 15.175 -14.786 -12.568 1.00 94.56 302 GLU A N 1
ATOM 2217 C CA . GLU A 1 302 ? 16.079 -14.137 -11.624 1.00 94.56 302 GLU A CA 1
ATOM 2218 C C . GLU A 1 302 ? 16.507 -15.140 -10.552 1.00 94.56 302 GLU A C 1
ATOM 2220 O O . GLU A 1 302 ? 15.668 -15.768 -9.900 1.00 94.56 302 GLU A O 1
ATOM 2225 N N . CYS A 1 303 ? 17.818 -15.306 -10.379 1.00 92.88 303 CYS A N 1
ATOM 2226 C CA . CYS A 1 303 ? 18.407 -16.291 -9.479 1.00 92.88 303 CYS A CA 1
ATOM 2227 C C . CYS A 1 303 ? 19.202 -15.596 -8.372 1.00 92.88 303 CYS A C 1
ATOM 2229 O O . CYS A 1 303 ? 20.226 -14.976 -8.643 1.00 92.88 303 CYS A O 1
ATOM 2231 N N . THR A 1 304 ? 18.771 -15.732 -7.116 1.00 90.12 304 THR A N 1
ATOM 2232 C CA . THR A 1 304 ? 19.484 -15.131 -5.979 1.00 90.12 304 THR A CA 1
ATOM 2233 C C . THR A 1 304 ? 20.499 -16.106 -5.373 1.00 90.12 304 THR A C 1
ATOM 2235 O O . THR A 1 304 ? 20.113 -17.153 -4.852 1.00 90.12 304 THR A O 1
ATOM 2238 N N . TYR A 1 305 ? 21.784 -15.734 -5.380 1.00 85.88 305 TYR A N 1
ATOM 2239 C CA . TYR A 1 305 ? 22.939 -16.487 -4.856 1.00 85.88 305 TYR A CA 1
ATOM 2240 C C . TYR A 1 305 ? 23.176 -17.864 -5.496 1.00 85.88 305 TYR A C 1
ATOM 2242 O O . TYR A 1 305 ? 24.170 -18.057 -6.186 1.00 85.88 305 TYR A O 1
ATOM 2250 N N . VAL A 1 306 ? 22.285 -18.830 -5.263 1.00 87.38 306 VAL A N 1
ATOM 2251 C CA . VAL A 1 306 ? 22.387 -20.194 -5.797 1.00 87.38 306 VAL A CA 1
ATOM 2252 C C . VAL A 1 306 ? 21.287 -20.399 -6.830 1.00 87.38 306 VAL A C 1
ATOM 2254 O O . VAL A 1 306 ? 20.103 -20.445 -6.485 1.00 87.38 306 VAL A O 1
ATOM 2257 N N . GLY A 1 307 ? 21.687 -20.526 -8.095 1.00 89.06 307 GLY A N 1
ATOM 2258 C CA . GLY A 1 307 ? 20.784 -20.786 -9.213 1.00 89.06 307 GLY A CA 1
ATOM 2259 C C . GLY A 1 307 ? 20.234 -22.221 -9.253 1.00 89.06 307 GLY A C 1
ATOM 2260 O O . GLY A 1 307 ? 20.721 -23.108 -8.545 1.00 89.06 307 GLY A O 1
ATOM 2261 N N . PRO A 1 308 ? 19.200 -22.464 -10.073 1.00 92.31 308 PRO A N 1
ATOM 2262 C CA . PRO A 1 308 ? 18.609 -23.783 -10.262 1.00 92.31 308 PRO A CA 1
ATOM 2263 C C . PRO A 1 308 ? 19.459 -24.659 -11.194 1.00 92.31 308 PRO A C 1
ATOM 2265 O O . PRO A 1 308 ? 20.269 -24.168 -11.978 1.00 92.31 308 PRO A O 1
ATOM 2268 N N . VAL A 1 309 ? 19.206 -25.970 -11.176 1.00 91.25 309 VAL A N 1
ATOM 2269 C CA . VAL A 1 309 ? 19.635 -26.880 -12.248 1.00 91.25 309 VAL A CA 1
ATOM 2270 C C . VAL A 1 309 ? 18.479 -27.021 -13.227 1.00 91.25 309 VAL A C 1
ATOM 2272 O O . VAL A 1 309 ? 17.408 -27.511 -12.858 1.00 91.25 309 VAL A O 1
ATOM 2275 N N . LEU A 1 310 ? 18.703 -26.594 -14.468 1.00 91.00 310 LEU A N 1
ATOM 2276 C CA . LEU A 1 310 ? 17.701 -26.589 -15.529 1.00 91.00 310 LEU A CA 1
ATOM 2277 C C . LEU A 1 310 ? 18.037 -27.624 -16.602 1.00 91.00 310 LEU A C 1
ATOM 2279 O O . LEU A 1 310 ? 19.199 -27.801 -16.970 1.00 91.00 310 LEU A O 1
ATOM 2283 N N . ARG A 1 311 ? 17.006 -28.287 -17.125 1.00 89.50 311 ARG A N 1
ATOM 2284 C CA . ARG A 1 311 ? 17.090 -29.193 -18.272 1.00 89.50 311 ARG A CA 1
ATOM 2285 C C . ARG A 1 311 ? 16.216 -28.662 -19.399 1.00 89.50 311 ARG A C 1
ATOM 2287 O O . ARG A 1 311 ? 15.021 -28.462 -19.216 1.00 89.50 311 ARG A O 1
ATOM 2294 N N . PHE A 1 312 ? 16.803 -28.496 -20.576 1.00 89.56 312 PHE A N 1
ATOM 2295 C CA . PHE A 1 312 ? 16.097 -28.095 -21.789 1.00 89.56 312 PHE A CA 1
ATOM 2296 C C . PHE A 1 312 ? 15.930 -29.340 -22.673 1.00 89.56 312 PHE A C 1
ATOM 2298 O O . PHE A 1 312 ? 16.931 -29.871 -23.153 1.00 89.56 312 PHE A O 1
ATOM 2305 N N . PRO A 1 313 ? 14.708 -29.879 -22.848 1.00 86.94 313 PRO A N 1
ATOM 2306 C CA . PRO A 1 313 ? 14.480 -31.087 -23.651 1.00 86.94 313 PRO A CA 1
ATOM 2307 C C . PRO A 1 313 ? 14.559 -30.827 -25.166 1.00 86.94 313 PRO A C 1
ATOM 2309 O O . PRO A 1 313 ? 14.542 -31.769 -25.953 1.00 86.94 313 PRO A O 1
ATOM 2312 N N . GLN A 1 314 ? 14.640 -29.559 -25.572 1.00 86.31 314 GLN A N 1
ATOM 2313 C CA . GLN A 1 314 ? 14.837 -29.107 -26.947 1.00 86.31 314 GLN A CA 1
ATOM 2314 C C . GLN A 1 314 ? 16.021 -28.135 -26.988 1.00 86.31 314 GLN A C 1
ATOM 2316 O O . GLN A 1 314 ? 16.413 -27.589 -25.954 1.00 86.31 314 GLN A O 1
ATOM 2321 N N . ALA A 1 315 ? 16.590 -27.910 -28.175 1.00 87.31 315 ALA A N 1
ATOM 2322 C CA . ALA A 1 315 ? 17.635 -26.907 -28.351 1.00 87.31 315 ALA A CA 1
ATOM 2323 C C . ALA A 1 315 ? 17.113 -25.520 -27.938 1.00 87.31 315 ALA A C 1
ATOM 2325 O O . ALA A 1 315 ? 16.046 -25.099 -28.383 1.00 87.31 315 ALA A O 1
ATOM 2326 N N . ALA A 1 316 ? 17.866 -24.823 -27.088 1.00 87.50 316 ALA A N 1
ATOM 2327 C CA . ALA A 1 316 ? 17.513 -23.507 -26.575 1.00 87.50 316 ALA A CA 1
ATOM 2328 C C . ALA A 1 316 ? 18.745 -22.598 -26.566 1.00 87.50 316 ALA A C 1
ATOM 2330 O O . ALA A 1 316 ? 19.842 -23.035 -26.214 1.00 87.50 316 ALA A O 1
ATOM 2331 N N . THR A 1 317 ? 18.545 -21.329 -26.917 1.00 89.75 317 THR A N 1
ATOM 2332 C CA . THR A 1 317 ? 19.548 -20.275 -26.738 1.00 89.75 317 THR A CA 1
ATOM 2333 C C . THR A 1 317 ? 19.243 -19.545 -25.438 1.00 89.75 317 THR A C 1
ATOM 2335 O O . THR A 1 317 ? 18.129 -19.067 -25.239 1.00 89.75 317 THR A O 1
ATOM 2338 N N . VAL A 1 318 ? 20.229 -19.476 -24.546 1.00 89.69 318 VAL A N 1
ATOM 2339 C CA . VAL A 1 318 ? 20.098 -18.864 -23.219 1.00 89.69 318 VAL A CA 1
ATOM 2340 C C . VAL A 1 318 ? 21.228 -17.860 -23.037 1.00 89.69 318 VAL A C 1
ATOM 2342 O O . VAL A 1 318 ? 22.388 -18.197 -23.270 1.00 89.69 318 VAL A O 1
ATOM 2345 N N . ALA A 1 319 ? 20.894 -16.648 -22.601 1.00 90.31 319 ALA A N 1
ATOM 2346 C CA . ALA A 1 319 ? 21.864 -15.677 -22.114 1.00 90.31 319 ALA A CA 1
ATOM 2347 C C . ALA A 1 319 ? 21.894 -15.712 -20.584 1.00 90.31 319 ALA A C 1
ATOM 2349 O O . ALA A 1 319 ? 20.849 -15.734 -19.933 1.00 90.31 319 ALA A O 1
ATOM 2350 N N . LEU A 1 320 ? 23.100 -15.711 -20.024 1.00 89.69 320 LEU A N 1
ATOM 2351 C CA . LEU A 1 320 ? 23.341 -15.515 -18.600 1.00 89.69 320 LEU A CA 1
ATOM 2352 C C . LEU A 1 320 ? 23.935 -14.115 -18.444 1.00 89.69 320 LEU A C 1
ATOM 2354 O O . LEU A 1 320 ? 24.832 -13.739 -19.192 1.00 89.69 320 LEU A O 1
ATOM 2358 N N . VAL A 1 321 ? 23.388 -13.335 -17.521 1.00 90.25 321 VAL A N 1
ATOM 2359 C CA . VAL A 1 321 ? 23.684 -11.909 -17.328 1.00 90.25 321 VAL A CA 1
ATOM 2360 C C . VAL A 1 321 ? 23.560 -11.566 -15.845 1.00 90.25 321 VAL A C 1
ATOM 2362 O O . VAL A 1 321 ? 22.966 -12.329 -15.082 1.00 90.25 321 VAL A O 1
ATOM 2365 N N . GLY A 1 322 ? 24.079 -10.405 -15.449 1.00 89.19 322 GLY A N 1
ATOM 2366 C CA . GLY A 1 322 ? 24.073 -9.937 -14.064 1.00 89.19 322 GLY A CA 1
ATOM 2367 C C . GLY A 1 322 ? 25.434 -10.139 -13.403 1.00 89.19 322 GLY A C 1
ATOM 2368 O O . GLY A 1 322 ? 26.463 -9.863 -14.016 1.00 89.19 322 GLY A O 1
ATOM 2369 N N . ALA A 1 323 ? 25.436 -10.587 -12.148 1.00 83.50 323 ALA A N 1
ATOM 2370 C CA . ALA A 1 323 ? 26.664 -10.841 -11.396 1.00 83.50 323 ALA A CA 1
ATOM 2371 C C . ALA A 1 323 ? 27.474 -12.012 -11.982 1.00 83.50 323 ALA A C 1
ATOM 2373 O O . ALA A 1 323 ? 26.925 -12.854 -12.692 1.00 83.50 323 ALA A O 1
ATOM 2374 N N . GLU A 1 324 ? 28.766 -12.090 -11.645 1.00 77.50 324 GLU A N 1
ATOM 2375 C CA . GLU A 1 324 ? 29.602 -13.240 -12.001 1.00 77.50 324 GLU A CA 1
ATOM 2376 C C . GLU A 1 324 ? 28.965 -14.534 -11.475 1.00 77.50 324 GLU A C 1
ATOM 2378 O O . GLU A 1 324 ? 28.636 -14.660 -10.291 1.00 77.50 324 GLU A O 1
ATOM 2383 N N . VAL A 1 325 ? 28.789 -15.504 -12.369 1.00 72.06 325 VAL A N 1
ATOM 2384 C CA . VAL A 1 325 ? 28.281 -16.832 -12.032 1.00 72.06 325 VAL A CA 1
ATOM 2385 C C . VAL A 1 325 ? 29.306 -17.857 -12.481 1.00 72.06 325 VAL A C 1
ATOM 2387 O O . VAL A 1 325 ? 29.732 -17.860 -13.635 1.00 72.06 325 VAL A O 1
ATOM 2390 N N . GLU A 1 326 ? 29.654 -18.764 -11.574 1.00 67.50 326 GLU A N 1
ATOM 2391 C CA . GLU A 1 326 ? 30.369 -19.992 -11.900 1.00 67.50 326 GLU A CA 1
ATOM 2392 C C . GLU A 1 326 ? 29.359 -21.141 -11.972 1.00 67.50 326 GLU A C 1
ATOM 2394 O O . GLU A 1 326 ? 28.589 -21.384 -11.039 1.00 67.50 326 GLU A O 1
ATOM 2399 N N . GLY A 1 327 ? 29.327 -21.851 -13.097 1.00 66.38 327 GLY A N 1
ATOM 2400 C CA . GLY A 1 327 ? 28.382 -22.946 -13.299 1.00 66.38 327 GLY A CA 1
ATOM 2401 C C . GLY A 1 327 ? 28.820 -23.921 -14.379 1.00 66.38 327 GLY A C 1
ATOM 2402 O O . GLY A 1 327 ? 29.874 -23.763 -14.984 1.00 66.38 327 GLY A O 1
ATOM 2403 N N . LEU A 1 328 ? 27.999 -24.943 -14.629 1.00 59.69 328 LEU A N 1
ATOM 2404 C CA . LEU A 1 328 ? 28.227 -25.919 -15.693 1.00 59.69 328 LEU A CA 1
ATOM 2405 C C . LEU A 1 328 ? 27.071 -25.879 -16.700 1.00 59.69 328 LEU A C 1
ATOM 2407 O O . LEU A 1 328 ? 25.931 -26.141 -16.325 1.00 59.69 328 LEU A O 1
ATOM 2411 N N . ALA A 1 329 ? 27.360 -25.653 -17.982 1.00 67.31 329 ALA A N 1
ATOM 2412 C CA . ALA A 1 329 ? 26.434 -25.965 -19.073 1.00 67.31 329 ALA A CA 1
ATOM 2413 C C . ALA A 1 329 ? 26.920 -27.202 -19.820 1.00 67.31 329 ALA A C 1
ATOM 2415 O O . ALA A 1 329 ? 28.044 -27.234 -20.318 1.00 67.31 329 ALA A O 1
ATOM 2416 N N . ALA A 1 330 ? 26.084 -28.245 -19.870 1.00 65.56 330 ALA A N 1
ATOM 2417 C CA . ALA A 1 330 ? 26.446 -29.545 -20.445 1.00 65.56 330 ALA A CA 1
ATOM 2418 C C . ALA A 1 330 ? 27.800 -30.088 -19.922 1.00 65.56 330 ALA A C 1
ATOM 2420 O O . ALA A 1 330 ? 28.577 -30.684 -20.664 1.00 65.56 330 ALA A O 1
ATOM 2421 N N . GLY A 1 331 ? 28.102 -29.837 -18.641 1.00 60.16 331 GLY A N 1
ATOM 2422 C CA . GLY A 1 331 ? 29.354 -30.250 -17.999 1.00 60.16 331 GLY A CA 1
ATOM 2423 C C . GLY A 1 331 ? 30.573 -29.366 -18.294 1.00 60.16 331 GLY A C 1
ATOM 2424 O O . GLY A 1 331 ? 31.660 -29.681 -17.820 1.00 60.16 331 GLY A O 1
ATOM 2425 N N . ARG A 1 332 ? 30.423 -28.262 -19.037 1.00 62.16 332 ARG A N 1
ATOM 2426 C CA . ARG A 1 332 ? 31.494 -27.284 -19.283 1.00 62.16 332 ARG A CA 1
ATOM 2427 C C . ARG A 1 332 ? 31.340 -26.068 -18.371 1.00 62.16 332 ARG A C 1
ATOM 2429 O O . ARG A 1 332 ? 30.218 -25.568 -18.273 1.00 62.16 332 ARG A O 1
ATOM 2436 N N . PRO A 1 333 ? 32.424 -25.569 -17.751 1.00 59.25 333 PRO A N 1
ATOM 2437 C CA . PRO A 1 333 ? 32.385 -24.327 -16.995 1.00 59.25 333 PRO A CA 1
ATOM 2438 C C . PRO A 1 333 ? 31.846 -23.173 -17.841 1.00 59.25 333 PRO A C 1
ATOM 2440 O O . PRO A 1 333 ? 32.320 -22.943 -18.953 1.00 59.25 333 PRO A O 1
ATOM 2443 N N . ILE A 1 334 ? 30.870 -22.452 -17.301 1.00 70.00 334 ILE A N 1
ATOM 2444 C CA . ILE A 1 334 ? 30.529 -21.101 -17.734 1.00 70.00 334 ILE A CA 1
ATOM 2445 C C . ILE A 1 334 ? 31.073 -20.160 -16.669 1.00 70.00 334 ILE A C 1
ATOM 2447 O O . ILE A 1 334 ? 30.835 -20.376 -15.479 1.00 70.00 334 ILE A O 1
ATOM 2451 N N . ARG A 1 335 ? 31.791 -19.134 -17.124 1.00 61.81 335 ARG A N 1
ATOM 2452 C CA . ARG A 1 335 ? 32.172 -17.974 -16.329 1.00 61.81 335 ARG A CA 1
ATOM 2453 C C . ARG A 1 335 ? 31.666 -16.736 -17.061 1.00 61.81 335 ARG A C 1
ATOM 2455 O O . ARG A 1 335 ? 31.946 -16.600 -18.254 1.00 61.81 335 ARG A O 1
ATOM 2462 N N . LEU A 1 336 ? 30.885 -15.920 -16.362 1.00 59.44 336 LEU A N 1
ATOM 2463 C CA . LEU A 1 336 ? 30.607 -14.537 -16.753 1.00 59.44 336 LEU A CA 1
ATOM 2464 C C . LEU A 1 336 ? 31.705 -13.636 -16.206 1.00 59.44 336 LEU A C 1
ATOM 2466 O O . LEU A 1 336 ? 32.136 -13.919 -15.065 1.00 59.44 336 LEU A O 1
#

Radius of gyration: 24.22 Å; chains: 1; bounding box: 55×58×61 Å